Protein AF-A0AAD8E2R9-F1 (afdb_monomer_lite)

Structure (mmCIF, N/CA/C/O backbone):
data_AF-A0AAD8E2R9-F1
#
_entry.id   AF-A0AAD8E2R9-F1
#
loop_
_atom_site.group_PDB
_atom_site.id
_atom_site.type_symbol
_atom_site.label_atom_id
_atom_site.label_alt_id
_atom_site.label_comp_id
_atom_site.label_asym_id
_atom_site.label_entity_id
_atom_site.label_seq_id
_atom_site.pdbx_PDB_ins_code
_atom_site.Cartn_x
_atom_site.Cartn_y
_atom_site.Cartn_z
_atom_site.occupancy
_atom_site.B_iso_or_equiv
_atom_site.auth_seq_id
_atom_site.auth_comp_id
_atom_site.auth_asym_id
_atom_site.auth_atom_id
_atom_site.pdbx_PDB_model_num
ATOM 1 N N . MET A 1 1 ? 11.116 31.081 -24.557 1.00 37.34 1 MET A N 1
ATOM 2 C CA . MET A 1 1 ? 10.514 31.165 -23.209 1.00 37.34 1 MET A CA 1
ATOM 3 C C . MET A 1 1 ? 10.477 29.761 -22.636 1.00 37.34 1 MET A C 1
ATOM 5 O O . MET A 1 1 ? 9.554 29.010 -22.919 1.00 37.34 1 MET A O 1
ATOM 9 N N . GLU A 1 2 ? 11.533 29.375 -21.925 1.00 30.11 2 GLU A N 1
ATOM 10 C CA . GLU A 1 2 ? 11.590 28.100 -21.209 1.00 30.11 2 GLU A CA 1
ATOM 11 C C . GLU A 1 2 ? 10.789 28.223 -19.912 1.00 30.11 2 GLU A C 1
ATOM 13 O O . GLU A 1 2 ? 11.031 29.109 -19.095 1.00 30.11 2 GLU A O 1
ATOM 18 N N . CYS A 1 3 ? 9.788 27.359 -19.749 1.00 33.31 3 CYS A N 1
ATOM 19 C CA . CYS A 1 3 ? 9.005 27.260 -18.527 1.00 33.31 3 CYS A CA 1
ATOM 20 C C . CYS A 1 3 ? 9.744 26.342 -17.549 1.00 33.31 3 CYS A C 1
ATOM 22 O O . CYS A 1 3 ? 9.591 25.119 -17.569 1.00 33.31 3 CYS A O 1
ATOM 24 N N . THR A 1 4 ? 10.566 26.940 -16.695 1.00 37.88 4 THR A N 1
ATOM 25 C CA . THR A 1 4 ? 11.162 26.286 -15.531 1.00 37.88 4 THR A CA 1
ATOM 26 C C . THR A 1 4 ? 10.052 26.021 -14.513 1.00 37.88 4 THR A C 1
ATOM 28 O O . THR A 1 4 ? 9.646 26.915 -13.773 1.00 37.88 4 THR A O 1
ATOM 31 N N . ARG A 1 5 ? 9.518 24.792 -14.472 1.00 39.00 5 ARG A N 1
ATOM 32 C CA . ARG A 1 5 ? 8.653 24.369 -13.362 1.00 39.00 5 ARG A CA 1
ATOM 33 C C . ARG A 1 5 ? 9.507 24.181 -12.117 1.00 39.00 5 ARG A C 1
ATOM 35 O O . ARG A 1 5 ? 10.281 23.233 -12.008 1.00 39.00 5 ARG A O 1
ATOM 42 N N . THR A 1 6 ? 9.338 25.097 -11.178 1.00 32.41 6 THR A N 1
ATOM 43 C CA . THR A 1 6 ? 9.775 24.972 -9.795 1.00 32.41 6 THR A CA 1
ATOM 44 C C . THR A 1 6 ? 9.075 23.778 -9.146 1.00 32.41 6 THR A C 1
ATOM 46 O O . THR A 1 6 ? 7.851 23.711 -9.047 1.00 32.41 6 THR A O 1
ATOM 49 N N . ASN A 1 7 ? 9.871 22.796 -8.728 1.00 43.53 7 ASN A N 1
ATOM 50 C CA . ASN A 1 7 ? 9.415 21.632 -7.984 1.00 43.53 7 ASN A CA 1
ATOM 51 C C . ASN A 1 7 ? 9.246 22.016 -6.507 1.00 43.53 7 ASN A C 1
ATOM 53 O O . ASN A 1 7 ? 10.160 21.851 -5.701 1.00 43.53 7 ASN A O 1
ATOM 57 N N . THR A 1 8 ? 8.083 22.560 -6.158 1.00 34.41 8 THR A N 1
ATOM 58 C CA . THR A 1 8 ? 7.624 22.663 -4.766 1.00 34.41 8 THR A CA 1
ATOM 59 C C . THR A 1 8 ? 6.727 21.469 -4.463 1.00 34.41 8 THR A C 1
ATOM 61 O O . THR A 1 8 ? 5.504 21.564 -4.500 1.00 34.41 8 THR A O 1
ATOM 64 N N . ALA A 1 9 ? 7.355 20.330 -4.163 1.00 38.75 9 ALA A N 1
ATOM 65 C CA . ALA A 1 9 ? 6.716 19.170 -3.549 1.00 38.75 9 ALA A CA 1
ATOM 66 C C . ALA A 1 9 ? 6.354 19.501 -2.090 1.00 38.75 9 ALA A C 1
ATOM 68 O O . ALA A 1 9 ? 7.024 19.090 -1.141 1.00 38.75 9 ALA A O 1
ATOM 69 N N . ALA A 1 10 ? 5.322 20.323 -1.912 1.00 37.38 10 ALA A N 1
ATOM 70 C CA . ALA A 1 10 ? 4.660 20.480 -0.632 1.00 37.38 10 ALA A CA 1
ATOM 71 C C . ALA A 1 10 ? 3.702 19.301 -0.453 1.00 37.38 10 ALA A C 1
ATOM 73 O O . ALA A 1 10 ? 2.927 18.978 -1.348 1.00 37.38 10 ALA A O 1
ATOM 74 N N . ILE A 1 11 ? 3.775 18.672 0.718 1.00 44.94 11 ILE A N 1
ATOM 75 C CA . ILE A 1 11 ? 2.819 17.688 1.227 1.00 44.94 11 ILE A CA 1
ATOM 76 C C . ILE A 1 11 ? 1.462 18.394 1.344 1.00 44.94 11 ILE A C 1
ATOM 78 O O . ILE A 1 11 ? 1.091 18.901 2.399 1.00 44.94 11 ILE A O 1
ATOM 82 N N . GLN A 1 12 ? 0.750 18.512 0.233 1.00 39.81 12 GLN A N 1
ATOM 83 C CA . GLN A 1 12 ? -0.667 18.808 0.220 1.00 39.81 12 GLN A CA 1
ATOM 84 C C . GLN A 1 12 ? -1.350 17.460 0.079 1.00 39.81 12 GLN A C 1
ATOM 86 O O . GLN A 1 12 ? -0.973 16.656 -0.769 1.00 39.81 12 GLN A O 1
ATOM 91 N N . ALA A 1 13 ? -2.306 17.184 0.962 1.00 50.22 13 ALA A N 1
ATOM 92 C CA . ALA A 1 13 ? -3.234 16.091 0.750 1.00 50.22 13 ALA A CA 1
ATOM 93 C C . ALA A 1 13 ? -3.856 16.317 -0.631 1.00 50.22 13 ALA A C 1
ATOM 95 O O . ALA A 1 13 ? -4.660 17.233 -0.788 1.00 50.22 13 ALA A O 1
ATOM 96 N N . GLU A 1 14 ? -3.400 15.572 -1.638 1.00 63.91 14 GLU A N 1
ATOM 97 C CA . GLU A 1 14 ? -3.931 15.700 -2.986 1.00 63.91 14 GLU A CA 1
ATOM 98 C C . GLU A 1 14 ? -5.422 15.379 -2.907 1.00 63.91 14 GLU A C 1
ATOM 100 O O . GLU A 1 14 ? -5.839 14.298 -2.487 1.00 63.91 14 GLU A O 1
ATOM 105 N N . VAL A 1 15 ? -6.242 16.387 -3.184 1.00 78.12 15 VAL A N 1
ATOM 106 C CA . VAL A 1 15 ? -7.692 16.246 -3.188 1.00 78.12 15 VAL A CA 1
ATOM 107 C C . VAL A 1 15 ? -8.071 15.666 -4.541 1.00 78.12 15 VAL A C 1
ATOM 109 O O . VAL A 1 15 ? -7.573 16.108 -5.576 1.00 78.12 15 VAL A O 1
ATOM 112 N N . MET A 1 16 ? -8.946 14.663 -4.533 1.00 87.56 16 MET A N 1
ATOM 113 C CA . MET A 1 16 ? -9.480 14.104 -5.767 1.00 87.56 16 MET A CA 1
ATOM 114 C C . MET A 1 16 ? -10.212 15.188 -6.563 1.00 87.56 16 MET A C 1
ATOM 116 O O . MET A 1 16 ? -11.001 15.949 -6.005 1.00 87.56 16 MET A O 1
ATOM 120 N N . SER A 1 17 ? -9.958 15.260 -7.869 1.00 92.38 17 SER A N 1
ATOM 121 C CA . SER A 1 17 ? -10.704 16.157 -8.750 1.00 92.38 17 SER A CA 1
ATOM 122 C C . SER A 1 17 ? -12.163 15.714 -8.879 1.00 92.38 17 SER A C 1
ATOM 124 O O . SER A 1 17 ? -12.483 14.539 -8.710 1.00 92.38 17 SER A O 1
ATOM 126 N N . GLU A 1 18 ? -13.048 16.637 -9.253 1.00 92.56 18 GLU A N 1
ATOM 127 C CA . GLU A 1 18 ? -14.471 16.337 -9.461 1.00 92.56 18 GLU A CA 1
ATOM 128 C C . GLU A 1 18 ? -14.687 15.205 -10.477 1.00 92.56 18 GLU A C 1
ATOM 130 O O . GLU A 1 18 ? -15.449 14.272 -10.223 1.00 92.56 18 GLU A O 1
ATOM 135 N N . LEU A 1 19 ? -13.942 15.228 -11.589 1.00 93.81 19 LEU A N 1
ATOM 136 C CA . LEU A 1 19 ? -13.971 14.150 -12.576 1.00 93.81 19 LEU A CA 1
ATOM 137 C C . LEU A 1 19 ? -13.518 12.815 -11.971 1.00 93.81 19 LEU A C 1
ATOM 139 O O . LEU A 1 19 ? -14.152 11.794 -12.224 1.00 93.81 19 LEU A O 1
ATOM 143 N N . GLY A 1 20 ? -12.456 12.814 -11.159 1.00 93.25 20 GLY A N 1
ATOM 144 C CA . GLY A 1 20 ? -11.991 11.611 -10.465 1.00 93.25 20 GLY A CA 1
ATOM 145 C C . GLY A 1 20 ? -13.078 11.011 -9.574 1.00 93.25 20 GLY A C 1
ATOM 146 O O . GLY A 1 20 ? -13.330 9.809 -9.632 1.00 93.25 20 GLY A O 1
ATOM 147 N N . THR A 1 21 ? -13.791 11.856 -8.829 1.00 93.69 21 THR A N 1
ATOM 148 C CA . THR A 1 21 ? -14.905 11.433 -7.973 1.00 93.69 21 THR A CA 1
ATOM 149 C C . THR A 1 21 ? -16.049 10.830 -8.785 1.00 93.69 21 THR A C 1
ATOM 151 O O . THR A 1 21 ? -16.548 9.761 -8.440 1.00 93.69 21 THR A O 1
ATOM 154 N N . LEU A 1 22 ? -16.454 11.469 -9.888 1.00 94.06 22 LEU A N 1
ATOM 155 C CA . LEU A 1 22 ? -17.507 10.941 -10.769 1.00 94.06 22 LEU A CA 1
ATOM 156 C C . LEU A 1 22 ? -17.122 9.582 -11.367 1.00 94.06 22 LEU A C 1
ATOM 158 O O . LEU A 1 22 ? -17.946 8.670 -11.432 1.00 94.06 22 LEU A O 1
ATOM 162 N N . VAL A 1 23 ? -15.858 9.431 -11.757 1.00 95.06 23 VAL A N 1
ATOM 163 C CA . VAL A 1 23 ? -15.314 8.192 -12.320 1.00 95.06 23 VAL A CA 1
ATOM 164 C C . VAL A 1 23 ? -15.261 7.060 -11.286 1.00 95.06 23 VAL A C 1
ATOM 166 O O . VAL A 1 23 ? -15.549 5.913 -11.631 1.00 95.06 23 VAL A O 1
ATOM 169 N N . LEU A 1 24 ? -14.937 7.353 -10.023 1.00 94.12 24 LEU A N 1
ATOM 170 C CA . LEU A 1 24 ? -14.949 6.349 -8.951 1.00 94.12 24 LEU A CA 1
ATOM 171 C C . LEU A 1 24 ? -16.355 5.994 -8.455 1.00 94.12 24 LEU A C 1
ATOM 173 O O . LEU A 1 24 ? -16.534 4.928 -7.871 1.00 94.12 24 LEU A O 1
ATOM 177 N N . ARG A 1 25 ? -17.355 6.843 -8.697 1.00 93.69 25 ARG A N 1
ATOM 178 C CA . ARG A 1 25 ? -18.759 6.556 -8.358 1.00 93.69 25 ARG A CA 1
ATOM 179 C C . ARG A 1 25 ? -19.500 5.766 -9.428 1.00 93.69 25 ARG A C 1
ATOM 181 O O . ARG A 1 25 ? -20.553 5.207 -9.148 1.00 93.69 25 ARG A O 1
ATOM 188 N N . ASN A 1 26 ? -18.971 5.716 -10.645 1.00 94.19 26 ASN A N 1
ATOM 189 C CA . ASN A 1 26 ? -19.552 4.926 -11.719 1.00 94.19 26 ASN A CA 1
ATOM 190 C C . ASN A 1 26 ? -19.103 3.458 -11.609 1.00 94.19 26 ASN A C 1
ATOM 192 O O . ASN A 1 26 ? -17.910 3.154 -11.662 1.00 94.19 26 ASN A O 1
ATOM 196 N N . GLU A 1 27 ? -20.071 2.547 -11.493 1.00 91.25 27 GLU A N 1
ATOM 197 C CA . GLU A 1 27 ? -19.852 1.103 -11.334 1.00 91.25 27 GLU A CA 1
ATOM 198 C C . GLU A 1 27 ? -19.007 0.491 -12.462 1.00 91.25 27 GLU A C 1
ATOM 200 O O . GLU A 1 27 ? -18.176 -0.381 -12.208 1.00 91.25 27 GLU A O 1
ATOM 205 N N . ALA A 1 28 ? -19.148 0.981 -13.698 1.00 94.62 28 ALA A N 1
ATOM 206 C CA . ALA A 1 28 ? -18.426 0.448 -14.853 1.00 94.62 28 ALA A CA 1
ATOM 207 C C . ALA A 1 28 ? -16.930 0.812 -14.853 1.00 94.62 28 ALA A C 1
ATOM 209 O O . ALA A 1 28 ? -16.120 0.106 -15.454 1.00 94.62 28 ALA A O 1
ATOM 210 N N . THR A 1 29 ? -16.549 1.915 -14.201 1.00 95.31 29 THR A N 1
ATOM 211 C CA . THR A 1 29 ? -15.179 2.454 -14.244 1.00 95.31 29 THR A CA 1
ATOM 212 C C . THR A 1 29 ? -14.436 2.343 -12.919 1.00 95.31 29 THR A C 1
ATOM 214 O O . THR A 1 29 ? -13.209 2.233 -12.925 1.00 95.31 29 THR A O 1
ATOM 217 N N . CYS A 1 30 ? -15.148 2.324 -11.791 1.00 93.81 30 CYS A N 1
ATOM 218 C CA . CYS A 1 30 ? -14.568 2.332 -10.449 1.00 93.81 30 CYS A CA 1
ATOM 219 C C . CYS A 1 30 ? -13.558 1.198 -10.231 1.00 93.81 30 CYS A C 1
ATOM 221 O O . CYS A 1 30 ? -12.382 1.445 -9.943 1.00 93.81 30 CYS A O 1
ATOM 223 N N . GLN A 1 31 ? -13.996 -0.048 -10.418 1.00 93.75 31 GLN A N 1
ATOM 224 C CA . GLN A 1 31 ? -13.163 -1.228 -10.204 1.00 93.75 31 GLN A CA 1
ATOM 225 C C . GLN A 1 31 ? -11.944 -1.288 -11.144 1.00 93.75 31 GLN A C 1
ATOM 227 O O . GLN A 1 31 ? -10.828 -1.416 -10.633 1.00 93.75 31 GLN A O 1
ATOM 232 N N . PRO A 1 32 ? -12.083 -1.191 -12.485 1.00 95.94 32 PRO A N 1
ATOM 233 C CA . PRO A 1 32 ? -10.935 -1.313 -13.382 1.00 95.94 32 PRO A CA 1
ATOM 234 C C . PRO A 1 32 ? -9.902 -0.203 -13.173 1.00 95.94 32 PRO A C 1
ATOM 236 O O . PRO A 1 32 ? -8.703 -0.471 -13.240 1.00 95.94 32 PRO A O 1
ATOM 239 N N . ILE A 1 33 ? -10.334 1.021 -12.860 1.00 95.75 33 ILE A N 1
ATOM 240 C CA . ILE A 1 33 ? -9.414 2.134 -12.591 1.00 95.75 33 ILE A CA 1
ATOM 241 C C . ILE A 1 33 ? -8.702 1.929 -11.260 1.00 95.75 33 ILE A C 1
ATOM 243 O O . ILE A 1 33 ? -7.481 2.065 -11.203 1.00 95.75 33 ILE A O 1
ATOM 247 N N . SER A 1 34 ? -9.435 1.526 -10.221 1.00 94.88 34 SER A N 1
ATOM 248 C CA . SER A 1 34 ? -8.844 1.261 -8.909 1.00 94.88 34 SER A CA 1
ATOM 249 C C . SER A 1 34 ? -7.794 0.158 -8.978 1.00 94.88 34 SER A C 1
ATOM 251 O O . SER A 1 34 ? -6.676 0.322 -8.491 1.00 94.88 34 SER A O 1
ATOM 253 N N . LEU A 1 35 ? -8.115 -0.940 -9.665 1.00 95.75 35 LEU A N 1
ATOM 254 C CA . LEU A 1 35 ? -7.167 -2.022 -9.911 1.00 95.75 35 LEU A CA 1
ATOM 255 C C . LEU A 1 35 ? -5.979 -1.558 -10.754 1.00 95.75 35 LEU A C 1
ATOM 257 O O . LEU A 1 35 ? -4.852 -1.923 -10.439 1.00 95.75 35 LEU A O 1
ATOM 261 N N . CYS A 1 36 ? -6.193 -0.745 -11.789 1.00 96.88 36 CYS A N 1
ATOM 262 C CA . CYS A 1 36 ? -5.107 -0.216 -12.612 1.00 96.88 36 CYS A CA 1
ATOM 263 C C . CYS A 1 36 ? -4.119 0.612 -11.777 1.00 96.88 36 CYS A C 1
ATOM 265 O O . CYS A 1 36 ? -2.916 0.363 -11.837 1.00 96.88 36 CYS A O 1
ATOM 267 N N . VAL A 1 37 ? -4.615 1.524 -10.933 1.00 96.62 37 VAL A N 1
ATOM 268 C CA . VAL A 1 37 ? -3.776 2.343 -10.042 1.00 96.62 37 VAL A CA 1
ATOM 269 C C . VAL A 1 37 ? -3.009 1.470 -9.046 1.00 96.62 37 VAL A C 1
ATOM 271 O O . VAL A 1 37 ? -1.801 1.645 -8.887 1.00 96.62 37 VAL A O 1
ATOM 274 N N . LEU A 1 38 ? -3.668 0.491 -8.414 1.00 96.88 38 LEU A N 1
ATOM 275 C CA . LEU A 1 38 ? -2.997 -0.431 -7.488 1.00 96.88 38 LEU A CA 1
ATOM 276 C C . LEU A 1 38 ? -1.948 -1.299 -8.196 1.00 96.88 38 LEU A C 1
ATOM 278 O O . LEU A 1 38 ? -0.866 -1.522 -7.657 1.00 96.88 38 LEU A O 1
ATOM 282 N N . ARG A 1 39 ? -2.226 -1.757 -9.421 1.00 97.00 39 ARG A N 1
ATOM 283 C CA . ARG A 1 39 ? -1.269 -2.529 -10.226 1.00 97.00 39 ARG A CA 1
ATOM 284 C C . ARG A 1 39 ? -0.100 -1.683 -10.706 1.00 97.00 39 ARG A C 1
ATOM 286 O O . ARG A 1 39 ? 1.008 -2.207 -10.756 1.00 97.00 39 ARG A O 1
ATOM 293 N N . ALA A 1 40 ? -0.316 -0.402 -10.993 1.00 97.06 40 ALA A N 1
ATOM 294 C CA . ALA A 1 40 ? 0.744 0.520 -11.378 1.00 97.06 40 ALA A CA 1
ATOM 295 C C . ALA A 1 40 ? 1.794 0.713 -10.271 1.00 97.06 40 ALA A C 1
ATOM 297 O O . ALA A 1 40 ? 2.964 0.911 -10.588 1.00 97.06 40 ALA A O 1
ATOM 298 N N . LEU A 1 41 ? 1.419 0.559 -8.991 1.00 96.25 41 LEU A N 1
ATOM 299 C CA . LEU A 1 41 ? 2.378 0.508 -7.873 1.00 96.25 41 LEU A CA 1
ATOM 300 C C . LEU A 1 41 ? 3.355 -0.676 -7.975 1.00 96.25 41 LEU A C 1
ATOM 302 O O . LEU A 1 41 ? 4.434 -0.623 -7.397 1.00 96.25 41 LEU A O 1
ATOM 306 N N . CYS A 1 42 ? 2.969 -1.748 -8.670 1.00 95.12 42 CYS A N 1
ATOM 307 C CA . CYS A 1 42 ? 3.714 -3.006 -8.758 1.00 95.12 42 CYS A CA 1
ATOM 308 C C . CYS A 1 42 ? 4.212 -3.317 -10.181 1.00 95.12 42 CYS A C 1
ATOM 310 O O . CYS A 1 42 ? 4.628 -4.444 -10.456 1.00 95.12 42 CYS A O 1
ATOM 312 N N . TRP A 1 43 ? 4.131 -2.371 -11.120 1.00 94.88 43 TRP A N 1
ATOM 313 C CA . TRP A 1 43 ? 4.755 -2.542 -12.432 1.00 94.88 43 TRP A CA 1
ATOM 314 C C . TRP A 1 43 ? 6.272 -2.487 -12.300 1.00 94.88 43 TRP A C 1
ATOM 316 O O . TRP A 1 43 ? 6.791 -1.751 -11.477 1.00 94.88 43 TRP A O 1
ATOM 326 N N . ASN A 1 44 ? 7.007 -3.183 -13.169 1.00 91.94 44 ASN A N 1
ATOM 327 C CA . ASN A 1 44 ? 8.475 -3.116 -13.220 1.00 91.94 44 ASN A CA 1
ATOM 328 C C . ASN A 1 44 ? 8.997 -1.774 -13.794 1.00 91.94 44 ASN A C 1
ATOM 330 O O . ASN A 1 44 ? 9.936 -1.747 -14.585 1.00 91.94 44 ASN A O 1
ATOM 334 N N . ASP A 1 45 ? 8.383 -0.659 -13.403 1.00 94.00 45 ASP A N 1
ATOM 335 C CA . ASP A 1 45 ? 8.736 0.712 -13.744 1.00 94.00 45 ASP A CA 1
ATOM 336 C C . ASP A 1 45 ? 8.636 1.570 -12.472 1.00 94.00 45 ASP A C 1
ATOM 338 O O . ASP A 1 45 ? 7.554 1.927 -12.001 1.00 94.00 45 ASP A O 1
ATOM 342 N N . SER A 1 46 ? 9.796 1.927 -11.917 1.00 92.81 46 SER A N 1
ATOM 343 C CA . SER A 1 46 ? 9.892 2.719 -10.687 1.00 92.81 46 SER A CA 1
ATOM 344 C C . SER A 1 46 ? 9.359 4.146 -10.841 1.00 92.81 46 SER A C 1
ATOM 346 O O . SER A 1 46 ? 9.006 4.779 -9.842 1.00 92.81 46 SER A O 1
ATOM 348 N N . LYS A 1 47 ? 9.278 4.679 -12.065 1.00 94.62 47 LYS A N 1
ATOM 349 C CA . LYS A 1 47 ? 8.675 5.989 -12.318 1.00 94.62 47 LYS A CA 1
ATOM 350 C C . LYS A 1 47 ? 7.156 5.880 -12.310 1.00 94.62 47 LYS A C 1
ATOM 352 O O . LYS A 1 47 ? 6.513 6.716 -11.678 1.00 94.62 47 LYS A O 1
ATOM 357 N N . ALA A 1 48 ? 6.598 4.858 -12.957 1.00 95.25 48 ALA A N 1
ATOM 358 C CA . ALA A 1 48 ? 5.160 4.598 -12.926 1.00 95.25 48 ALA A CA 1
ATOM 359 C C . ALA A 1 48 ? 4.667 4.315 -11.498 1.00 95.25 48 ALA A C 1
ATOM 361 O O . ALA A 1 48 ? 3.711 4.953 -11.062 1.00 95.25 48 ALA A O 1
ATOM 362 N N . SER A 1 49 ? 5.376 3.467 -10.743 1.00 95.56 49 SER A N 1
ATOM 363 C CA . SER A 1 49 ? 5.083 3.203 -9.324 1.00 95.56 49 SER A CA 1
ATOM 364 C C . SER A 1 49 ? 5.062 4.494 -8.505 1.00 95.56 49 SER A C 1
ATOM 366 O O . SER A 1 49 ? 4.080 4.789 -7.822 1.00 95.56 49 SER A O 1
ATOM 368 N N . MET A 1 50 ? 6.099 5.327 -8.637 1.00 94.12 50 MET A N 1
ATOM 369 C CA . MET A 1 50 ? 6.160 6.613 -7.945 1.00 94.12 50 MET A CA 1
ATOM 370 C C . MET A 1 50 ? 4.976 7.517 -8.313 1.00 94.12 50 MET A C 1
ATOM 372 O O . MET A 1 50 ? 4.380 8.111 -7.420 1.00 94.12 50 MET A O 1
ATOM 376 N N . GLN A 1 51 ? 4.597 7.599 -9.592 1.00 94.50 51 GLN A N 1
ATOM 377 C CA . GLN A 1 51 ? 3.432 8.386 -10.010 1.00 94.50 51 GLN A CA 1
ATOM 378 C C . GLN A 1 51 ? 2.115 7.824 -9.450 1.00 94.50 51 GLN A C 1
ATOM 380 O O . GLN A 1 51 ? 1.260 8.582 -8.998 1.00 94.50 51 GLN A O 1
ATOM 385 N N . ALA A 1 52 ? 1.972 6.499 -9.406 1.00 96.06 52 ALA A N 1
ATOM 386 C CA . ALA A 1 52 ? 0.799 5.837 -8.848 1.00 96.06 52 ALA A CA 1
ATOM 387 C C . ALA A 1 52 ? 0.617 6.124 -7.347 1.00 96.06 52 ALA A C 1
ATOM 389 O O . ALA A 1 52 ? -0.521 6.159 -6.877 1.00 96.06 52 ALA A O 1
ATOM 390 N N . THR A 1 53 ? 1.695 6.408 -6.599 1.00 95.19 53 THR A N 1
ATOM 391 C CA . THR A 1 53 ? 1.573 6.783 -5.176 1.00 95.19 53 THR A CA 1
ATOM 392 C C . THR A 1 53 ? 0.765 8.062 -4.949 1.00 95.19 53 THR A C 1
ATOM 394 O O . THR A 1 53 ? 0.037 8.139 -3.959 1.00 95.19 53 THR A O 1
ATOM 397 N N . TYR A 1 54 ? 0.822 9.018 -5.883 1.00 92.31 54 TYR A N 1
ATOM 398 C CA . TYR A 1 54 ? 0.050 10.263 -5.820 1.00 92.31 54 TYR A CA 1
ATOM 399 C C . TYR A 1 54 ? -1.451 10.018 -6.032 1.00 92.31 54 TYR A C 1
ATOM 401 O O . TYR A 1 54 ? -2.287 10.637 -5.386 1.00 92.31 54 TYR A O 1
ATOM 409 N N . LEU A 1 55 ? -1.810 9.027 -6.854 1.00 93.88 55 LEU A N 1
ATOM 410 C CA . LEU A 1 55 ? -3.208 8.694 -7.149 1.00 93.88 55 LEU A CA 1
ATOM 411 C C . LEU A 1 55 ? -3.839 7.750 -6.117 1.00 93.88 55 LEU A C 1
ATOM 413 O O . LEU A 1 55 ? -5.019 7.887 -5.789 1.00 93.88 55 LEU A O 1
ATOM 417 N N . ALA A 1 56 ? -3.070 6.791 -5.596 1.00 96.00 56 ALA A N 1
ATOM 418 C CA . ALA A 1 56 ? -3.590 5.728 -4.739 1.00 96.00 56 ALA A CA 1
ATOM 419 C C . ALA A 1 56 ? -4.168 6.257 -3.415 1.00 96.00 56 ALA A C 1
ATOM 421 O O . ALA A 1 56 ? -5.238 5.825 -2.986 1.00 96.00 56 ALA A O 1
ATOM 422 N N . GLY A 1 57 ? -3.491 7.213 -2.774 1.00 94.75 57 GLY A N 1
ATOM 423 C CA . GLY A 1 57 ? -3.930 7.776 -1.494 1.00 94.75 57 GLY A CA 1
ATOM 424 C C . GLY A 1 57 ? -5.298 8.476 -1.572 1.00 94.75 57 GLY A C 1
ATOM 425 O O . GLY A 1 57 ? -6.196 8.125 -0.799 1.00 94.75 57 GLY A O 1
ATOM 426 N N . PRO A 1 58 ? -5.485 9.455 -2.478 1.00 94.12 58 PRO A N 1
ATOM 427 C CA . PRO A 1 58 ? -6.768 10.128 -2.691 1.00 94.12 58 PRO A CA 1
ATOM 428 C C . PRO A 1 58 ? -7.874 9.169 -3.145 1.00 94.12 58 PRO A C 1
ATOM 430 O O . PRO A 1 58 ? -8.994 9.257 -2.647 1.00 94.12 58 PRO A O 1
ATOM 433 N N . MET A 1 59 ? -7.553 8.216 -4.027 1.00 95.62 59 MET A N 1
ATOM 434 C CA . MET A 1 59 ? -8.481 7.177 -4.489 1.00 95.62 59 MET A CA 1
ATOM 435 C C . MET A 1 59 ? -9.051 6.354 -3.340 1.00 95.62 59 MET A C 1
ATOM 437 O O . MET A 1 59 ? -10.266 6.264 -3.193 1.00 95.62 59 MET A O 1
ATOM 441 N N . VAL A 1 60 ? -8.194 5.802 -2.481 1.00 95.94 60 VAL A N 1
ATOM 442 C CA . VAL A 1 60 ? -8.652 4.982 -1.350 1.00 95.94 60 VAL A CA 1
ATOM 443 C C . VAL A 1 60 ? -9.430 5.818 -0.334 1.00 95.94 60 VAL A C 1
ATOM 445 O O . VAL A 1 60 ? -10.413 5.338 0.226 1.00 95.94 60 VAL A O 1
ATOM 448 N N . ARG A 1 61 ? -9.053 7.088 -0.136 1.00 94.75 61 ARG A N 1
ATOM 449 C CA . ARG A 1 61 ? -9.813 8.015 0.713 1.00 94.75 61 ARG A CA 1
ATOM 450 C C . ARG A 1 61 ? -11.238 8.216 0.193 1.00 94.75 61 ARG A C 1
ATOM 452 O O . ARG A 1 61 ? -12.166 8.132 0.991 1.00 94.75 61 ARG A O 1
ATOM 459 N N . GLN A 1 62 ? -11.400 8.433 -1.114 1.00 94.00 62 GLN A N 1
ATOM 460 C CA . GLN A 1 62 ? -12.713 8.603 -1.741 1.00 94.00 62 GLN A CA 1
ATOM 461 C C . GLN A 1 62 ? -13.557 7.322 -1.653 1.00 94.00 62 GLN A C 1
ATOM 463 O O . GLN A 1 62 ? -14.717 7.371 -1.250 1.00 94.00 62 GLN A O 1
ATOM 468 N N . LEU A 1 63 ? -12.963 6.162 -1.957 1.00 94.19 63 LEU A N 1
ATOM 469 C CA . LEU A 1 63 ? -13.646 4.867 -1.842 1.00 94.19 63 LEU A CA 1
ATOM 470 C C . LEU A 1 63 ? -14.082 4.576 -0.400 1.00 94.19 63 LEU A C 1
ATOM 472 O O . LEU A 1 63 ? -15.165 4.042 -0.176 1.00 94.19 63 LEU A O 1
ATOM 476 N N . SER A 1 64 ? -13.258 4.954 0.582 1.00 94.12 64 SER A N 1
ATOM 477 C CA . SER A 1 64 ? -13.600 4.818 1.997 1.00 94.12 64 SER A CA 1
ATOM 478 C C . SER A 1 64 ? -14.722 5.765 2.417 1.00 94.12 64 SER A C 1
ATOM 480 O O . SER A 1 64 ? -15.557 5.361 3.221 1.00 94.12 64 SER A O 1
ATOM 482 N N . SER A 1 65 ? -14.754 7.006 1.914 1.00 92.38 65 SER A N 1
ATOM 483 C CA . SER A 1 65 ? -15.818 7.962 2.253 1.00 92.38 65 SER A CA 1
ATOM 484 C C . SER A 1 65 ? -17.160 7.610 1.620 1.00 92.38 65 SER A C 1
ATOM 486 O O . SER A 1 65 ? -18.194 7.863 2.229 1.00 92.38 65 SER A O 1
ATOM 488 N N . ASP A 1 66 ? -17.145 7.012 0.427 1.00 91.00 66 ASP A N 1
ATOM 489 C CA . ASP A 1 66 ? -18.359 6.557 -0.258 1.00 91.00 66 ASP A CA 1
ATOM 490 C C . ASP A 1 66 ? -18.861 5.196 0.285 1.00 91.00 66 ASP A C 1
ATOM 492 O O . ASP A 1 66 ? -19.946 4.752 -0.077 1.00 91.00 66 ASP A O 1
ATOM 496 N N . GLY A 1 67 ? -18.106 4.539 1.179 1.00 90.69 67 GLY A N 1
ATOM 497 C CA . GLY A 1 67 ? -18.484 3.249 1.772 1.00 90.69 67 GLY A CA 1
ATOM 498 C C . GLY A 1 67 ? -18.331 2.053 0.826 1.00 90.69 67 GLY A C 1
ATOM 499 O O . GLY A 1 67 ? -18.872 0.985 1.096 1.00 90.69 67 GLY A O 1
ATOM 500 N N . SER A 1 68 ? -17.580 2.210 -0.266 1.00 90.06 68 SER A N 1
ATOM 501 C CA . SER A 1 68 ? -17.454 1.216 -1.344 1.00 90.06 68 SER A CA 1
ATOM 502 C C . SER A 1 68 ? -16.398 0.133 -1.082 1.00 90.06 68 SER A C 1
ATOM 504 O O . SER A 1 68 ? -16.172 -0.732 -1.928 1.00 90.06 68 SER A O 1
ATOM 506 N N . LEU A 1 69 ? -15.696 0.191 0.052 1.00 94.62 69 LEU A N 1
ATOM 507 C CA . LEU A 1 69 ? -14.627 -0.747 0.395 1.00 94.62 69 LEU A CA 1
ATOM 508 C C . LEU A 1 69 ? -15.166 -1.953 1.168 1.00 94.62 69 LEU A C 1
ATOM 510 O O . LEU A 1 69 ? -15.901 -1.809 2.142 1.00 94.62 69 LEU A O 1
ATOM 514 N N . THR A 1 70 ? -14.725 -3.146 0.775 1.00 95.38 70 THR A N 1
ATOM 515 C CA . THR A 1 70 ? -14.932 -4.388 1.528 1.00 95.38 70 THR A CA 1
ATOM 516 C C . THR A 1 70 ? -13.650 -4.786 2.269 1.00 95.38 70 THR A C 1
ATOM 518 O O . THR A 1 70 ? -12.565 -4.315 1.905 1.00 95.38 70 THR A O 1
ATOM 521 N N . PRO A 1 71 ? -13.726 -5.683 3.272 1.00 96.12 71 PRO A N 1
ATOM 522 C CA . PRO A 1 71 ? -12.539 -6.188 3.963 1.00 96.12 71 PRO A CA 1
ATOM 523 C C . PRO A 1 71 ? -11.487 -6.791 3.019 1.00 96.12 71 PRO A C 1
ATOM 525 O O . PRO A 1 71 ? -10.294 -6.546 3.206 1.00 96.12 71 PRO A O 1
ATOM 528 N N . ASP A 1 72 ? -11.914 -7.516 1.979 1.00 95.25 72 ASP A N 1
ATOM 529 C CA . ASP A 1 72 ? -11.014 -8.135 0.995 1.00 95.25 72 ASP A CA 1
ATOM 530 C C . ASP A 1 72 ? -10.302 -7.091 0.129 1.00 95.25 72 ASP A C 1
ATOM 532 O O . ASP A 1 72 ? -9.096 -7.180 -0.112 1.00 95.25 72 ASP A O 1
ATOM 536 N N . VAL A 1 73 ? -11.030 -6.058 -0.309 1.00 95.25 73 VAL A N 1
ATOM 537 C CA . VAL A 1 73 ? -10.453 -4.957 -1.094 1.00 95.25 73 VAL A CA 1
ATOM 538 C C . VAL A 1 73 ? -9.476 -4.152 -0.239 1.00 95.25 73 VAL A C 1
ATOM 540 O O . VAL A 1 73 ? -8.384 -3.825 -0.703 1.00 95.25 73 VAL A O 1
ATOM 543 N N . ALA A 1 74 ? -9.823 -3.877 1.020 1.00 96.81 74 ALA A N 1
ATOM 544 C CA . ALA A 1 74 ? -8.945 -3.193 1.966 1.00 96.81 74 ALA A CA 1
ATOM 545 C C . ALA A 1 74 ? -7.645 -3.982 2.204 1.00 96.81 74 ALA A C 1
ATOM 547 O O . ALA A 1 74 ? -6.552 -3.407 2.152 1.00 96.81 74 ALA A O 1
ATOM 548 N N . ALA A 1 75 ? -7.748 -5.303 2.388 1.00 96.50 75 ALA A N 1
ATOM 549 C CA . ALA A 1 75 ? -6.586 -6.179 2.488 1.00 96.50 75 ALA A CA 1
ATOM 550 C C . ALA A 1 75 ? -5.733 -6.122 1.212 1.00 96.50 75 ALA A C 1
ATOM 552 O O . ALA A 1 75 ? -4.527 -5.898 1.298 1.00 96.50 75 ALA A O 1
ATOM 553 N N . HIS A 1 76 ? -6.352 -6.218 0.030 1.00 96.31 76 HIS A N 1
ATOM 554 C CA . HIS A 1 76 ? -5.641 -6.155 -1.248 1.00 96.31 76 HIS A CA 1
ATOM 555 C C . HIS A 1 76 ? -4.908 -4.822 -1.468 1.00 96.31 76 HIS A C 1
ATOM 557 O O . HIS A 1 76 ? -3.776 -4.819 -1.957 1.00 96.31 76 HIS A O 1
ATOM 563 N N . ILE A 1 77 ? -5.513 -3.695 -1.079 1.00 97.69 77 ILE A N 1
ATOM 564 C CA . ILE A 1 77 ? -4.873 -2.371 -1.115 1.00 97.69 77 ILE A CA 1
ATOM 565 C C . ILE A 1 77 ? -3.600 -2.377 -0.259 1.00 97.69 77 ILE A C 1
ATOM 567 O O . ILE A 1 77 ? -2.540 -1.952 -0.726 1.00 97.69 77 ILE A O 1
ATOM 571 N N . MET A 1 78 ? -3.687 -2.890 0.973 1.00 97.31 78 MET A N 1
ATOM 572 C CA . MET A 1 78 ? -2.537 -2.952 1.874 1.00 97.31 78 MET A CA 1
ATOM 573 C C . MET A 1 78 ? -1.454 -3.903 1.354 1.00 97.31 78 MET A C 1
ATOM 575 O O . MET A 1 78 ? -0.277 -3.550 1.314 1.00 97.31 78 MET A O 1
ATOM 579 N N . THR A 1 79 ? -1.835 -5.079 0.859 1.00 96.44 79 THR A N 1
ATOM 580 C CA . THR A 1 79 ? -0.896 -6.010 0.225 1.00 96.44 79 THR A CA 1
ATOM 581 C C . THR A 1 79 ? -0.202 -5.377 -0.983 1.00 96.44 79 THR A C 1
ATOM 583 O O . THR A 1 79 ? 1.005 -5.545 -1.137 1.00 96.44 79 THR A O 1
ATOM 586 N N . SER A 1 80 ? -0.918 -4.603 -1.804 1.00 96.81 80 SER A N 1
ATOM 587 C CA . SER A 1 80 ? -0.354 -3.958 -2.999 1.00 96.81 80 SER A CA 1
ATOM 588 C C . SER A 1 80 ? 0.745 -2.949 -2.648 1.00 96.81 80 SER A C 1
ATOM 590 O O . SER A 1 80 ? 1.795 -2.940 -3.288 1.00 96.81 80 SER A O 1
ATOM 592 N N . VAL A 1 81 ? 0.567 -2.130 -1.603 1.00 96.94 81 VAL A N 1
ATOM 593 C CA . VAL A 1 81 ? 1.622 -1.186 -1.179 1.00 96.94 81 VAL A CA 1
ATOM 594 C C . VAL A 1 81 ? 2.825 -1.904 -0.553 1.00 96.94 81 VAL A C 1
ATOM 596 O O . VAL A 1 81 ? 3.967 -1.494 -0.770 1.00 96.94 81 VAL A O 1
ATOM 599 N N . LEU A 1 82 ? 2.604 -3.007 0.169 1.00 95.38 82 LEU A N 1
ATOM 600 C CA . LEU A 1 82 ? 3.687 -3.834 0.713 1.00 95.38 82 LEU A CA 1
ATOM 601 C C . LEU A 1 82 ? 4.482 -4.537 -0.401 1.00 95.38 82 LEU A C 1
ATOM 603 O O . LEU A 1 82 ? 5.711 -4.567 -0.353 1.00 95.38 82 LEU A O 1
ATOM 607 N N . GLN A 1 83 ? 3.804 -5.032 -1.439 1.00 94.62 83 GLN A N 1
ATOM 608 C CA . GLN A 1 83 ? 4.442 -5.596 -2.634 1.00 94.62 83 GLN A CA 1
ATOM 609 C C . GLN A 1 83 ? 5.234 -4.539 -3.409 1.00 94.62 83 GLN A C 1
ATOM 611 O O . GLN A 1 83 ? 6.367 -4.789 -3.816 1.00 94.62 83 GLN A O 1
ATOM 616 N N . ALA A 1 84 ? 4.692 -3.330 -3.554 1.00 95.38 84 ALA A N 1
ATOM 617 C CA . ALA A 1 84 ? 5.408 -2.215 -4.164 1.00 95.38 84 ALA A CA 1
ATOM 618 C C . ALA A 1 84 ? 6.674 -1.841 -3.371 1.00 95.38 84 ALA A C 1
ATOM 620 O O . ALA A 1 84 ? 7.722 -1.579 -3.965 1.00 95.38 84 ALA A O 1
ATOM 621 N N . LEU A 1 85 ? 6.625 -1.872 -2.030 1.00 94.19 85 LEU A N 1
ATOM 622 C CA . LEU A 1 85 ? 7.814 -1.706 -1.179 1.00 94.19 85 LEU A CA 1
ATOM 623 C C . LEU A 1 85 ? 8.843 -2.813 -1.411 1.00 94.19 85 LEU A C 1
ATOM 625 O O . LEU A 1 85 ? 10.046 -2.539 -1.413 1.00 94.19 85 LEU A O 1
ATOM 629 N N . GLN A 1 86 ? 8.384 -4.039 -1.643 1.00 92.56 86 GLN A N 1
ATOM 630 C CA . GLN A 1 86 ? 9.260 -5.152 -1.977 1.00 92.56 86 GLN A CA 1
ATOM 631 C C . GLN A 1 86 ? 9.936 -4.985 -3.335 1.00 92.56 86 GLN A C 1
ATOM 633 O O . GLN A 1 86 ? 11.133 -5.236 -3.461 1.00 92.56 86 GLN A O 1
ATOM 638 N N . LEU A 1 87 ? 9.204 -4.505 -4.336 1.00 92.75 87 LEU A N 1
ATOM 639 C CA . LEU A 1 87 ? 9.715 -4.358 -5.694 1.00 92.75 87 LEU A CA 1
ATOM 640 C C . LEU A 1 87 ? 10.592 -3.107 -5.878 1.00 92.75 87 LEU A C 1
ATOM 642 O O . LEU A 1 87 ? 11.637 -3.159 -6.526 1.00 92.75 87 LEU A O 1
ATOM 646 N N . HIS A 1 88 ? 10.184 -1.973 -5.305 1.00 93.38 88 HIS A N 1
ATOM 647 C CA . HIS A 1 88 ? 10.789 -0.662 -5.568 1.00 93.38 88 HIS A CA 1
ATOM 648 C C . HIS A 1 88 ? 11.502 -0.040 -4.369 1.00 93.38 88 HIS A C 1
ATOM 650 O O . HIS A 1 88 ? 12.135 1.009 -4.521 1.00 93.38 88 HIS A O 1
ATOM 656 N N . GLY A 1 89 ? 11.450 -0.673 -3.193 1.00 91.19 89 GLY A N 1
ATOM 657 C CA . GLY A 1 89 ? 12.043 -0.152 -1.958 1.00 91.19 89 GLY A CA 1
ATOM 658 C C . GLY A 1 89 ? 13.557 0.075 -2.018 1.00 91.19 89 GLY A C 1
ATOM 659 O O . GLY A 1 89 ? 14.074 0.872 -1.240 1.00 91.19 89 GLY A O 1
ATOM 660 N N . GLN A 1 90 ? 14.256 -0.548 -2.970 1.00 88.81 90 GLN A N 1
ATOM 661 C CA . GLN A 1 90 ? 15.676 -0.296 -3.237 1.00 88.81 90 GLN A CA 1
ATOM 662 C C . GLN A 1 90 ? 15.966 1.150 -3.683 1.00 88.81 90 GLN A C 1
ATOM 664 O O . GLN A 1 90 ? 17.085 1.636 -3.525 1.00 88.81 90 GLN A O 1
ATOM 669 N N . HIS A 1 91 ? 14.983 1.836 -4.278 1.00 90.12 91 HIS A N 1
ATOM 670 C CA . HIS A 1 91 ? 15.124 3.214 -4.736 1.00 90.12 91 HIS A CA 1
ATOM 671 C C . HIS A 1 91 ? 14.626 4.164 -3.648 1.00 90.12 91 HIS A C 1
ATOM 673 O O . HIS A 1 91 ? 13.438 4.172 -3.335 1.00 90.12 91 HIS A O 1
ATOM 679 N N . GLU A 1 92 ? 15.505 5.020 -3.126 1.00 90.50 92 GLU A N 1
ATOM 680 C CA . GLU A 1 92 ? 15.203 5.916 -1.999 1.00 90.50 92 GLU A CA 1
ATOM 681 C C . GLU A 1 92 ? 13.943 6.773 -2.222 1.00 90.50 92 GLU A C 1
ATOM 683 O O . GLU A 1 92 ? 13.097 6.876 -1.334 1.00 90.50 92 GLU A O 1
ATOM 688 N N . ALA A 1 93 ? 13.768 7.324 -3.429 1.00 90.69 93 ALA A N 1
ATOM 689 C CA . ALA A 1 93 ? 12.593 8.124 -3.776 1.00 90.69 93 ALA A CA 1
ATOM 690 C C . ALA A 1 93 ? 11.286 7.309 -3.721 1.00 90.69 93 ALA A C 1
ATOM 692 O O . ALA A 1 93 ? 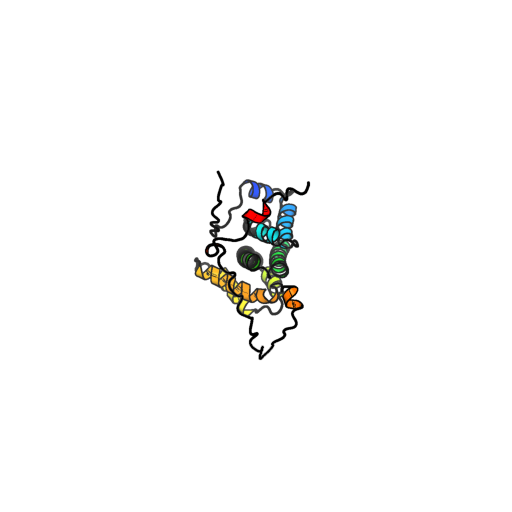10.308 7.753 -3.123 1.00 90.69 93 ALA A O 1
ATOM 693 N N . ASN A 1 94 ? 11.278 6.095 -4.289 1.00 93.56 94 ASN A N 1
ATOM 694 C CA . ASN A 1 94 ? 10.105 5.216 -4.239 1.00 93.56 94 ASN A CA 1
ATOM 695 C C . ASN A 1 94 ? 9.840 4.751 -2.810 1.00 93.56 94 ASN A C 1
ATOM 697 O O . ASN A 1 94 ? 8.704 4.809 -2.353 1.00 93.56 94 ASN A O 1
ATOM 701 N N . GLN A 1 95 ? 10.883 4.343 -2.084 1.00 94.44 95 GLN A N 1
ATOM 702 C CA . GLN A 1 95 ? 10.768 3.938 -0.689 1.00 94.44 95 GLN A CA 1
ATOM 703 C C . GLN A 1 95 ? 10.137 5.051 0.156 1.00 94.44 95 GLN A C 1
ATOM 705 O O . GLN A 1 95 ? 9.218 4.793 0.929 1.00 94.44 95 GLN A O 1
ATOM 710 N N . GLY A 1 96 ? 10.598 6.295 -0.006 1.00 94.06 96 GLY A N 1
ATOM 711 C CA . GLY A 1 96 ? 10.047 7.456 0.686 1.00 94.06 96 GLY A CA 1
ATOM 712 C C . GLY A 1 96 ? 8.550 7.635 0.432 1.00 94.06 96 GLY A C 1
ATOM 713 O O . GLY A 1 96 ? 7.784 7.710 1.396 1.00 94.06 96 GLY A O 1
ATOM 714 N N . SER A 1 97 ? 8.136 7.654 -0.839 1.00 95.19 97 SER A N 1
ATOM 715 C CA . SER A 1 97 ? 6.727 7.819 -1.224 1.00 95.19 97 SER A CA 1
ATOM 716 C C . SER A 1 97 ? 5.852 6.648 -0.776 1.00 95.19 97 SER A C 1
ATOM 718 O O . SER A 1 97 ? 4.769 6.863 -0.239 1.00 95.19 97 SER A O 1
ATOM 720 N N . LEU A 1 98 ? 6.331 5.412 -0.919 1.00 96.00 98 LEU A N 1
ATOM 721 C CA . LEU A 1 98 ? 5.595 4.207 -0.532 1.00 96.00 98 LEU A CA 1
ATOM 722 C C . LEU A 1 98 ? 5.427 4.078 0.986 1.00 96.00 98 LEU A C 1
ATOM 724 O O . LEU A 1 98 ? 4.384 3.621 1.440 1.00 96.00 98 LEU A O 1
ATOM 728 N N . LEU A 1 99 ? 6.406 4.516 1.785 1.00 95.75 99 LEU A N 1
ATOM 729 C CA . LEU A 1 99 ? 6.263 4.566 3.245 1.00 95.75 99 LEU A CA 1
ATOM 730 C C . LEU A 1 99 ? 5.207 5.590 3.677 1.00 95.75 99 LEU A C 1
ATOM 732 O O . LEU A 1 99 ? 4.438 5.321 4.596 1.00 95.75 99 LEU A O 1
ATOM 736 N N . VAL A 1 100 ? 5.166 6.757 3.025 1.00 95.00 100 VAL A N 1
ATOM 737 C CA . VAL A 1 100 ? 4.135 7.776 3.287 1.00 95.00 100 VAL A CA 1
ATOM 738 C C . VAL A 1 100 ? 2.758 7.247 2.892 1.00 95.00 100 VAL A C 1
ATOM 740 O O . VAL A 1 100 ? 1.831 7.303 3.699 1.00 95.00 100 VAL A O 1
ATOM 743 N N . LEU A 1 101 ? 2.643 6.669 1.694 1.00 96.38 101 LEU A N 1
ATOM 744 C CA . LEU A 1 101 ? 1.406 6.060 1.218 1.00 96.38 101 LEU A CA 1
ATOM 745 C C . LEU A 1 101 ? 0.949 4.927 2.145 1.00 96.38 101 LEU A C 1
ATOM 747 O O . LEU A 1 101 ? -0.217 4.886 2.513 1.00 96.38 101 LEU A O 1
ATOM 751 N N . GLY A 1 102 ? 1.850 4.036 2.563 1.00 96.19 102 GLY A N 1
ATOM 752 C CA . GLY A 1 102 ? 1.530 2.917 3.450 1.00 96.19 102 GLY A CA 1
ATOM 753 C C . GLY A 1 102 ? 0.938 3.369 4.784 1.00 96.19 102 GLY A C 1
ATOM 754 O O . GLY A 1 102 ? -0.110 2.866 5.183 1.00 96.19 102 GLY A O 1
ATOM 755 N N . VAL A 1 103 ? 1.535 4.383 5.424 1.00 95.06 103 VAL A N 1
ATOM 756 C CA . VAL A 1 103 ? 0.973 4.995 6.643 1.00 95.06 103 VAL A CA 1
ATOM 757 C C . VAL A 1 103 ? -0.401 5.604 6.373 1.00 95.06 103 VAL A C 1
ATOM 759 O O . VAL A 1 103 ? -1.334 5.350 7.131 1.00 95.06 103 VAL A O 1
ATOM 762 N N . GLN A 1 104 ? -0.543 6.368 5.286 1.00 94.31 104 GLN A N 1
ATOM 763 C CA . GLN A 1 104 ? -1.810 7.001 4.920 1.00 94.31 104 GLN A CA 1
ATOM 764 C C . GLN A 1 104 ? -2.919 5.967 4.685 1.00 94.31 104 GLN A C 1
ATOM 766 O O . GLN A 1 104 ? -4.038 6.146 5.161 1.00 94.31 104 GLN A O 1
ATOM 771 N N . LEU A 1 105 ? -2.627 4.893 3.949 1.00 96.12 105 LEU A N 1
ATOM 772 C CA . LEU A 1 105 ? -3.582 3.824 3.668 1.00 96.12 105 LEU A CA 1
ATOM 773 C C . LEU A 1 105 ? -3.942 3.061 4.941 1.00 96.12 105 LEU A C 1
ATOM 775 O O . LEU A 1 105 ? -5.113 2.767 5.158 1.00 96.12 105 LEU A O 1
ATOM 779 N N . TYR A 1 106 ? -2.965 2.786 5.805 1.00 95.38 106 TYR A N 1
ATOM 780 C CA . TYR A 1 106 ? -3.226 2.138 7.085 1.00 95.38 106 TYR A CA 1
ATOM 781 C C . TYR A 1 106 ? -4.142 3.001 7.961 1.00 95.38 106 TYR A C 1
ATOM 783 O O . TYR A 1 106 ? -5.120 2.498 8.501 1.00 95.38 106 TYR A O 1
ATOM 791 N N . GLU A 1 107 ? -3.895 4.309 8.042 1.00 93.44 107 GLU A N 1
ATOM 792 C CA . GLU A 1 107 ? -4.733 5.253 8.792 1.00 93.44 107 GLU A CA 1
ATOM 793 C C . GLU A 1 107 ? -6.166 5.360 8.247 1.00 93.44 107 GLU A C 1
ATOM 795 O O . GLU A 1 107 ? -7.103 5.472 9.033 1.00 93.44 107 GLU A O 1
ATOM 800 N N . ILE A 1 108 ? -6.356 5.278 6.925 1.00 93.88 108 ILE A N 1
ATOM 801 C CA . ILE A 1 108 ? -7.694 5.275 6.308 1.00 93.88 108 ILE A CA 1
ATOM 802 C C . ILE A 1 108 ? -8.430 3.956 6.586 1.00 93.88 108 ILE A C 1
ATOM 804 O O . ILE A 1 108 ? -9.614 3.969 6.913 1.00 93.88 108 ILE A O 1
ATOM 808 N N . LEU A 1 109 ? -7.751 2.817 6.434 1.00 95.44 109 LEU A N 1
ATOM 809 C CA . LEU A 1 109 ? -8.398 1.502 6.419 1.00 95.44 109 LEU A CA 1
ATOM 810 C C . LEU A 1 109 ? -8.577 0.904 7.818 1.00 95.44 109 LEU A C 1
ATOM 812 O O . LEU A 1 109 ? -9.609 0.299 8.101 1.00 95.44 109 LEU A O 1
ATOM 816 N N . ARG A 1 110 ? -7.585 1.061 8.701 1.00 93.62 110 ARG A N 1
ATOM 817 C CA . ARG A 1 110 ? -7.522 0.375 9.999 1.00 93.62 110 ARG A CA 1
ATOM 818 C C . ARG A 1 110 ? -8.729 0.620 10.921 1.00 93.62 110 ARG A C 1
ATOM 820 O O . ARG A 1 110 ? -9.120 -0.348 11.582 1.00 93.62 110 ARG A O 1
ATOM 827 N N . PRO A 1 111 ? -9.322 1.832 10.995 1.00 92.12 111 PRO A N 1
ATOM 828 C CA . PRO A 1 111 ? -10.494 2.081 11.840 1.00 92.12 111 PRO A CA 1
ATOM 829 C C . PRO A 1 111 ? -11.737 1.289 11.413 1.00 92.12 111 PRO A C 1
ATOM 831 O O . PRO A 1 111 ? -12.517 0.878 12.266 1.00 92.12 111 PRO A O 1
ATOM 834 N N . THR A 1 112 ? -11.903 1.054 10.108 1.00 93.69 112 THR A N 1
ATOM 835 C CA . THR A 1 112 ? -13.077 0.378 9.527 1.00 93.69 112 THR A CA 1
ATOM 836 C C . THR A 1 112 ? -12.840 -1.121 9.329 1.00 93.69 112 THR A C 1
ATOM 838 O O . THR A 1 112 ? -13.773 -1.915 9.424 1.00 93.69 112 THR A O 1
ATOM 841 N N . PHE A 1 113 ? -11.590 -1.524 9.079 1.00 95.19 113 PHE A N 1
ATOM 842 C CA . PHE A 1 113 ? -11.217 -2.879 8.666 1.00 95.19 113 PHE A CA 1
ATOM 843 C C . PHE A 1 113 ? -10.163 -3.483 9.615 1.00 95.19 113 PHE A C 1
ATOM 845 O O . PHE A 1 113 ? -8.956 -3.320 9.409 1.00 95.19 113 PHE A O 1
ATOM 852 N N . PRO A 1 114 ? -10.581 -4.198 10.679 1.00 92.62 114 PRO A N 1
ATOM 853 C CA . PRO A 1 114 ? -9.658 -4.827 11.627 1.00 92.62 114 PRO A CA 1
ATOM 854 C C . PRO A 1 114 ? -8.748 -5.907 11.032 1.00 92.62 114 PRO A C 1
ATOM 856 O O . PRO A 1 114 ? -7.639 -6.108 11.526 1.00 92.62 114 PRO A O 1
ATOM 859 N N . ASN A 1 115 ? -9.176 -6.552 9.942 1.00 93.44 115 ASN A N 1
ATOM 860 C CA . ASN A 1 115 ? -8.412 -7.582 9.230 1.00 93.44 115 ASN A CA 1
ATOM 861 C C . ASN A 1 115 ? -7.091 -7.060 8.633 1.00 93.44 115 ASN A C 1
ATOM 863 O O . ASN A 1 115 ? -6.213 -7.846 8.290 1.00 93.44 115 ASN A O 1
ATOM 867 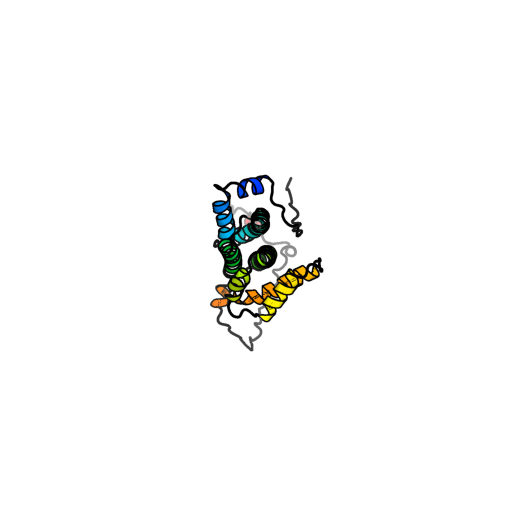N N . ILE A 1 116 ? -6.891 -5.740 8.557 1.00 94.50 116 ILE A N 1
ATOM 868 C CA . ILE A 1 116 ? -5.622 -5.142 8.120 1.00 94.50 116 ILE A CA 1
ATOM 869 C C . ILE A 1 116 ? -4.448 -5.548 9.030 1.00 94.50 116 ILE A C 1
ATOM 871 O O . ILE A 1 116 ? -3.321 -5.670 8.546 1.00 94.50 116 ILE A O 1
ATOM 875 N N . ILE A 1 117 ? -4.690 -5.834 10.317 1.00 92.19 117 ILE A N 1
ATOM 876 C CA . ILE A 1 117 ? -3.650 -6.366 11.217 1.00 92.19 117 ILE A CA 1
ATOM 877 C C . ILE A 1 117 ? -3.126 -7.709 10.696 1.00 92.19 117 ILE A C 1
ATOM 879 O O . ILE A 1 117 ? -1.921 -7.949 10.721 1.00 92.19 117 ILE A O 1
ATOM 883 N N . GLU A 1 118 ? -4.007 -8.580 10.202 1.00 92.19 118 GLU A N 1
ATOM 884 C CA . GLU A 1 118 ? -3.618 -9.901 9.699 1.00 92.19 118 GLU A CA 1
ATOM 885 C C . GLU A 1 118 ? -2.667 -9.769 8.509 1.00 92.19 118 GLU A C 1
ATOM 887 O O . GLU A 1 118 ? -1.653 -10.461 8.461 1.00 92.19 118 GLU A O 1
ATOM 892 N N . VAL A 1 119 ? -2.927 -8.813 7.610 1.00 93.69 119 VAL A N 1
ATOM 893 C CA . VAL A 1 119 ? -2.030 -8.493 6.488 1.00 93.69 119 VAL A CA 1
ATOM 894 C C . VAL A 1 119 ? -0.668 -8.008 6.993 1.00 93.69 119 VAL A C 1
ATOM 896 O O . VAL A 1 119 ? 0.367 -8.459 6.507 1.00 93.69 119 VAL A O 1
ATOM 899 N N . MET A 1 120 ? -0.638 -7.131 8.000 1.00 92.62 120 MET A N 1
ATOM 900 C CA . MET A 1 120 ? 0.623 -6.643 8.580 1.00 92.62 120 MET A CA 1
ATOM 901 C C . MET A 1 120 ? 1.405 -7.735 9.322 1.00 92.62 120 MET A C 1
ATOM 903 O O . MET A 1 120 ? 2.635 -7.713 9.331 1.00 92.62 120 MET A O 1
ATOM 907 N N . ASN A 1 121 ? 0.721 -8.707 9.925 1.00 90.00 121 ASN A N 1
ATOM 908 C CA . ASN A 1 121 ? 1.353 -9.836 10.613 1.00 90.00 121 ASN A CA 1
ATOM 909 C C . ASN A 1 121 ? 1.960 -10.869 9.653 1.00 90.00 121 ASN A C 1
ATOM 911 O O . ASN A 1 121 ? 2.798 -11.661 10.074 1.00 90.00 121 ASN A O 1
ATOM 915 N N . GLN A 1 122 ? 1.587 -10.850 8.369 1.00 88.81 122 GLN A N 1
ATOM 916 C CA . GLN A 1 122 ? 2.223 -11.684 7.342 1.00 88.81 122 GLN A CA 1
ATOM 917 C C . GLN A 1 122 ? 3.619 -11.176 6.945 1.00 88.81 122 GLN A C 1
ATOM 919 O O . GLN A 1 122 ? 4.353 -11.876 6.248 1.00 88.81 122 GLN A O 1
ATOM 924 N N . ILE A 1 123 ? 4.011 -9.974 7.385 1.00 88.69 123 ILE A N 1
ATOM 925 C CA . ILE A 1 123 ? 5.348 -9.437 7.132 1.00 88.69 123 ILE A CA 1
ATOM 926 C C . ILE A 1 123 ? 6.390 -10.263 7.915 1.00 88.69 123 ILE A C 1
ATOM 928 O O . ILE A 1 123 ? 6.255 -10.425 9.132 1.00 88.69 123 ILE A O 1
ATOM 932 N N . PRO A 1 124 ? 7.463 -10.760 7.269 1.00 82.94 124 PRO A N 1
ATOM 933 C CA . PRO A 1 124 ? 8.510 -11.509 7.958 1.00 82.94 124 PRO A CA 1
ATOM 934 C C . PRO A 1 124 ? 9.142 -10.697 9.095 1.00 82.94 124 PRO A C 1
ATOM 936 O O . PRO A 1 124 ? 9.536 -9.548 8.899 1.00 82.94 124 PRO A O 1
ATOM 939 N N . ASN A 1 125 ? 9.281 -11.309 10.276 1.00 81.75 125 ASN A N 1
ATOM 940 C CA . ASN A 1 125 ? 9.825 -10.676 11.488 1.00 81.75 125 ASN A CA 1
ATOM 941 C C . ASN A 1 125 ? 9.068 -9.407 11.935 1.00 81.75 125 ASN A C 1
ATOM 943 O O . ASN A 1 125 ? 9.663 -8.501 12.526 1.00 81.75 125 ASN A O 1
ATOM 947 N N . CYS A 1 126 ? 7.761 -9.331 11.667 1.00 84.44 126 CYS A N 1
ATOM 948 C CA . CYS A 1 126 ? 6.924 -8.234 12.144 1.00 84.44 126 CYS A CA 1
ATOM 949 C C . CYS A 1 126 ? 6.903 -8.187 13.681 1.00 84.44 126 CYS A C 1
ATOM 951 O O . CYS A 1 126 ? 6.550 -9.159 14.352 1.00 84.44 126 CYS A O 1
ATOM 953 N N . SER A 1 127 ? 7.280 -7.043 14.256 1.00 87.50 127 SER A N 1
ATOM 954 C CA . SER A 1 127 ? 7.208 -6.832 15.702 1.00 87.50 127 SER A CA 1
ATOM 955 C C . SER A 1 127 ? 5.794 -6.423 16.101 1.00 87.50 127 SER A C 1
ATOM 957 O O . SER A 1 127 ? 5.379 -5.287 15.861 1.00 87.50 127 SER A O 1
ATOM 959 N N . LEU A 1 128 ? 5.083 -7.325 16.784 1.00 86.62 128 LEU A N 1
ATOM 960 C CA . LEU A 1 128 ? 3.748 -7.066 17.339 1.00 86.62 128 LEU A CA 1
ATOM 961 C C . LEU A 1 128 ? 3.721 -5.820 18.237 1.00 86.62 128 LEU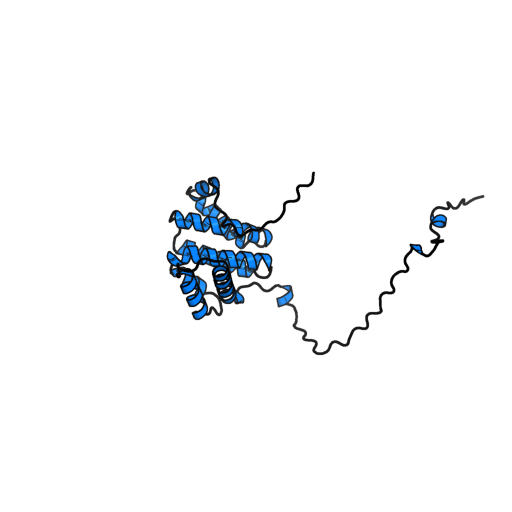 A C 1
ATOM 963 O O . LEU A 1 128 ? 2.760 -5.060 18.206 1.00 86.62 128 LEU A O 1
ATOM 967 N N . GLN A 1 129 ? 4.796 -5.567 18.991 1.00 89.12 129 GLN A N 1
ATOM 968 C CA . GLN A 1 129 ? 4.902 -4.386 19.852 1.00 89.12 129 GLN A CA 1
ATOM 969 C C . GLN A 1 129 ? 4.974 -3.086 19.044 1.00 89.12 129 GLN A C 1
ATOM 971 O O . GLN A 1 129 ? 4.394 -2.075 19.431 1.00 89.12 129 GLN A O 1
ATOM 976 N N . GLU A 1 130 ? 5.699 -3.080 17.924 1.00 89.25 130 GLU A N 1
ATOM 977 C CA . GLU A 1 130 ? 5.773 -1.902 17.055 1.00 89.25 130 GLU A CA 1
ATOM 978 C C . GLU A 1 130 ? 4.463 -1.694 16.284 1.00 89.25 130 GLU A C 1
ATOM 980 O O . GLU A 1 130 ? 4.052 -0.550 16.093 1.00 89.25 130 GLU A O 1
ATOM 985 N N . LEU A 1 131 ? 3.770 -2.776 15.915 1.00 90.88 131 LEU A N 1
ATOM 986 C CA . LEU A 1 131 ? 2.447 -2.705 15.294 1.00 90.88 131 LEU A CA 1
ATOM 987 C C . LEU A 1 131 ? 1.404 -2.128 16.264 1.00 90.88 131 LEU A C 1
ATOM 989 O O . LEU A 1 131 ? 0.656 -1.228 15.891 1.00 90.88 131 LEU A O 1
ATOM 993 N N . GLN A 1 132 ? 1.420 -2.556 17.529 1.00 91.19 132 GLN A N 1
ATOM 994 C CA . GLN A 1 132 ? 0.573 -1.984 18.582 1.00 91.19 132 GLN A CA 1
ATOM 995 C C . GLN A 1 132 ? 0.848 -0.488 18.792 1.00 91.19 132 GLN A C 1
ATOM 997 O O . GLN A 1 132 ? -0.087 0.308 18.827 1.00 91.19 132 GLN A O 1
ATOM 1002 N N . LYS A 1 133 ? 2.122 -0.072 18.838 1.00 91.38 133 LYS A N 1
ATOM 1003 C CA . LYS A 1 133 ? 2.489 1.355 18.931 1.00 91.38 133 LYS A CA 1
ATOM 1004 C C . LYS A 1 133 ? 1.990 2.173 17.738 1.00 91.38 133 LYS A C 1
ATOM 1006 O O . LYS A 1 133 ? 1.685 3.356 17.899 1.00 91.38 133 LYS A O 1
ATOM 1011 N N . LEU A 1 134 ? 1.970 1.586 16.539 1.00 90.50 134 LEU A N 1
ATOM 1012 C CA . LEU A 1 134 ? 1.413 2.239 15.355 1.00 90.50 134 LEU A CA 1
ATOM 1013 C C . LEU A 1 134 ? -0.102 2.419 15.500 1.00 90.50 134 LEU A C 1
ATOM 1015 O O . LEU A 1 134 ? -0.590 3.530 15.297 1.00 90.50 134 LEU A O 1
ATOM 1019 N N . ASP A 1 135 ? -0.813 1.366 15.912 1.00 90.81 135 ASP A N 1
ATOM 1020 C CA . ASP A 1 135 ? -2.259 1.394 16.166 1.00 90.81 135 ASP A CA 1
ATOM 1021 C C . ASP A 1 135 ? -2.633 2.461 17.201 1.00 90.81 135 ASP A C 1
ATOM 1023 O O . ASP A 1 135 ? -3.478 3.315 16.932 1.00 90.81 135 ASP A O 1
ATOM 1027 N N . GLU A 1 136 ? -1.953 2.492 18.348 1.00 90.06 136 GLU A N 1
ATOM 1028 C CA . GLU A 1 136 ? -2.185 3.497 19.394 1.00 90.06 136 GLU A CA 1
ATOM 1029 C C . GLU A 1 136 ? -2.002 4.929 18.874 1.00 90.06 136 GLU A C 1
ATOM 1031 O O . GLU A 1 136 ? -2.797 5.822 19.175 1.00 90.06 136 GLU A O 1
ATOM 1036 N N . LYS A 1 137 ? -0.965 5.163 18.061 1.00 87.50 137 LYS A N 1
ATOM 1037 C CA . LYS A 1 137 ? -0.688 6.484 17.480 1.00 87.50 137 LYS A CA 1
ATOM 1038 C C . LYS A 1 137 ? -1.706 6.916 16.436 1.00 87.50 137 LYS A C 1
ATOM 1040 O O . LYS A 1 137 ? -1.880 8.117 16.253 1.00 87.50 137 LYS A O 1
ATOM 1045 N N . ILE A 1 138 ? -2.320 5.971 15.736 1.00 84.56 138 ILE A N 1
ATOM 1046 C CA . ILE A 1 138 ? -3.317 6.248 14.699 1.00 84.56 138 ILE A CA 1
ATOM 1047 C C . ILE A 1 138 ? -4.699 6.458 15.316 1.00 84.56 138 ILE A C 1
ATOM 1049 O O . ILE A 1 138 ? -5.423 7.355 14.897 1.00 84.56 138 ILE A O 1
ATOM 1053 N N . LEU A 1 139 ? -5.038 5.697 16.357 1.00 78.38 139 LEU A N 1
ATOM 1054 C CA . LEU A 1 139 ? -6.305 5.840 17.078 1.00 78.38 139 LEU A CA 1
ATOM 1055 C C . LEU A 1 139 ? -6.316 7.057 18.021 1.00 78.38 139 LEU A C 1
ATOM 1057 O O . LEU A 1 139 ? -7.378 7.588 18.355 1.00 78.38 139 LEU A O 1
ATOM 1061 N N . SER A 1 140 ? -5.143 7.546 18.437 1.00 79.12 140 SER A N 1
ATOM 1062 C CA . SER A 1 140 ? -5.032 8.746 19.268 1.00 79.12 140 SER A CA 1
ATOM 1063 C C . SER A 1 140 ? -5.375 10.019 18.479 1.00 79.12 140 SER A C 1
ATOM 1065 O O . SER A 1 140 ? -4.550 10.601 17.780 1.00 79.12 140 SER A O 1
ATOM 1067 N N . THR A 1 141 ? -6.612 10.498 18.642 1.00 59.62 141 THR A N 1
ATOM 1068 C CA . THR A 1 141 ? -7.168 11.681 17.946 1.00 59.62 14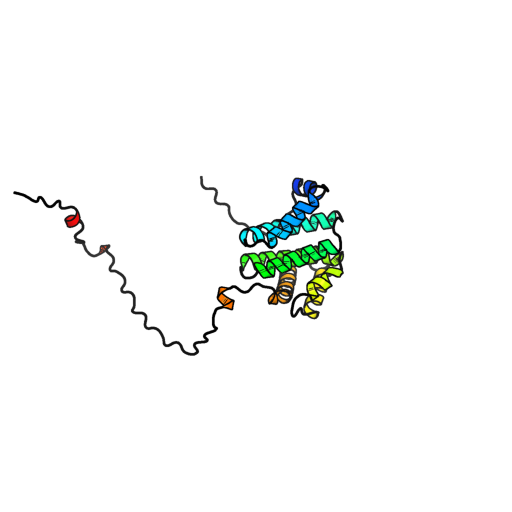1 THR A CA 1
ATOM 1069 C C . THR A 1 141 ? -6.564 13.023 18.418 1.00 59.62 141 THR A C 1
ATOM 1071 O O . THR A 1 141 ? -6.760 14.062 17.788 1.00 59.62 141 THR A O 1
ATOM 1074 N N . ASN A 1 142 ? -5.791 13.029 19.511 1.00 55.12 142 ASN A N 1
ATOM 1075 C CA . ASN A 1 142 ? -5.386 14.252 20.219 1.00 55.12 142 ASN A CA 1
ATOM 1076 C C . ASN A 1 142 ? -4.067 14.892 19.752 1.00 55.12 142 ASN A C 1
ATOM 1078 O O . ASN A 1 142 ? -3.677 15.932 20.281 1.00 55.12 142 ASN A O 1
ATOM 1082 N N . GLN A 1 143 ? -3.354 14.313 18.782 1.00 58.34 143 GLN A N 1
ATOM 1083 C CA . GLN A 1 143 ? -2.058 14.840 18.341 1.00 58.34 143 GLN A CA 1
ATOM 1084 C C . GLN A 1 143 ? -2.053 15.060 16.828 1.00 58.34 143 GLN A C 1
ATOM 1086 O O . GLN A 1 143 ? -1.901 14.127 16.055 1.00 58.34 143 GLN A O 1
ATOM 1091 N N . LYS A 1 144 ? -2.195 16.311 16.382 1.00 59.66 144 LYS A N 1
ATOM 1092 C CA . LYS A 1 144 ? -1.976 16.696 14.978 1.00 59.66 144 LYS A CA 1
ATOM 1093 C C . LYS A 1 144 ? -0.652 17.447 14.871 1.00 59.66 144 LYS A C 1
ATOM 1095 O O . LYS A 1 144 ? -0.417 18.391 15.620 1.00 59.66 144 LYS A O 1
ATOM 1100 N N . GLY A 1 145 ? 0.222 17.033 13.954 1.00 71.06 145 GLY A N 1
ATOM 1101 C CA . GLY A 1 145 ? 1.454 17.766 13.655 1.00 71.06 145 GLY A CA 1
ATOM 1102 C C . GLY A 1 145 ? 2.562 16.923 13.027 1.00 71.06 145 GLY A C 1
ATOM 1103 O O . GLY A 1 145 ? 2.613 15.705 13.183 1.00 71.06 145 GLY A O 1
ATOM 1104 N N . ASN A 1 146 ? 3.510 17.601 12.374 1.00 75.19 146 ASN A N 1
ATOM 1105 C CA . ASN A 1 146 ? 4.600 16.986 11.599 1.00 75.19 146 ASN A CA 1
ATOM 1106 C C . ASN A 1 146 ? 5.451 15.972 12.390 1.00 75.19 146 ASN A C 1
ATOM 1108 O O . ASN A 1 146 ? 6.026 15.054 11.807 1.00 75.19 146 ASN A O 1
ATOM 1112 N N . LYS A 1 147 ? 5.541 16.118 13.720 1.00 82.50 147 LYS A N 1
ATOM 1113 C CA . LYS A 1 147 ? 6.265 15.174 14.588 1.00 82.50 147 LYS A CA 1
ATOM 1114 C C . LYS A 1 147 ? 5.576 13.807 14.667 1.00 82.50 147 LYS A C 1
ATOM 1116 O O . LYS A 1 147 ? 6.274 12.796 14.689 1.00 82.50 147 LYS A O 1
ATOM 1121 N N . LEU A 1 148 ? 4.240 13.768 14.691 1.00 85.38 148 LEU A N 1
ATOM 1122 C CA . LEU A 1 148 ? 3.490 12.511 14.734 1.00 85.38 148 LEU A CA 1
ATOM 1123 C C . LEU A 1 148 ? 3.592 11.774 13.400 1.00 85.38 148 LEU A C 1
ATOM 1125 O O . LEU A 1 148 ? 3.898 10.587 13.396 1.00 85.38 148 LEU A O 1
ATOM 1129 N N . GLU A 1 149 ? 3.421 12.484 12.285 1.00 86.56 149 GLU A N 1
ATOM 1130 C CA . GLU A 1 149 ? 3.532 11.908 10.937 1.00 86.56 149 GLU A CA 1
ATOM 1131 C C . GLU A 1 149 ? 4.912 11.294 10.695 1.00 86.56 149 GLU A C 1
ATOM 1133 O O . GLU A 1 149 ? 5.041 10.177 10.190 1.00 86.56 149 GLU A O 1
ATOM 1138 N N . LYS A 1 150 ? 5.966 11.976 11.162 1.00 90.06 150 LYS A N 1
ATOM 1139 C CA . LYS A 1 150 ? 7.317 11.416 11.154 1.00 90.06 150 LYS A CA 1
ATOM 1140 C C . LYS A 1 150 ? 7.409 10.141 12.001 1.00 90.06 150 LYS A C 1
ATOM 1142 O O . LYS A 1 150 ? 7.941 9.147 11.522 1.00 90.06 150 LYS A O 1
ATOM 1147 N N . ALA A 1 151 ? 6.854 10.142 13.213 1.00 91.00 151 ALA A N 1
ATOM 1148 C CA . ALA A 1 151 ? 6.886 8.978 14.098 1.00 91.00 151 ALA A CA 1
ATOM 1149 C C . ALA A 1 151 ? 6.113 7.770 13.534 1.00 91.00 151 ALA A C 1
ATOM 1151 O O . ALA A 1 151 ? 6.630 6.655 13.585 1.00 91.00 151 ALA A O 1
ATOM 1152 N N . LYS A 1 152 ? 4.913 7.978 12.970 1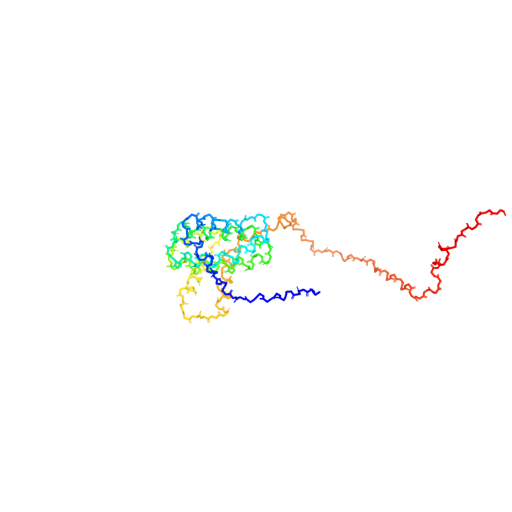.00 92.25 152 LYS A N 1
ATOM 1153 C CA . LYS A 1 152 ? 4.133 6.926 12.292 1.00 92.25 152 LYS A CA 1
ATOM 1154 C C . LYS A 1 152 ? 4.946 6.315 11.149 1.00 92.25 152 LYS A C 1
ATOM 1156 O O . LYS A 1 152 ? 5.101 5.097 11.085 1.00 92.25 152 LYS A O 1
ATOM 1161 N N . LYS A 1 153 ? 5.549 7.163 10.308 1.00 93.50 153 LYS A N 1
ATOM 1162 C CA . LYS A 1 153 ? 6.417 6.732 9.203 1.00 93.50 153 LYS A CA 1
ATOM 1163 C C . LYS A 1 153 ? 7.644 5.959 9.678 1.00 93.50 153 LYS A C 1
ATOM 1165 O O . LYS A 1 153 ? 7.998 4.961 9.060 1.00 93.50 153 LYS A O 1
ATOM 1170 N N . ASP A 1 154 ? 8.286 6.386 10.761 1.00 93.81 154 ASP A N 1
ATOM 1171 C CA . ASP A 1 154 ? 9.469 5.709 11.302 1.00 93.81 154 ASP A CA 1
ATOM 1172 C C . ASP A 1 154 ? 9.122 4.343 11.926 1.00 93.81 154 ASP A C 1
ATOM 1174 O O . ASP A 1 154 ? 9.907 3.398 11.821 1.00 93.81 154 ASP A O 1
ATOM 1178 N N . ILE A 1 155 ? 7.943 4.197 12.543 1.00 93.31 155 ILE A N 1
ATOM 1179 C CA . ILE A 1 155 ? 7.435 2.892 13.003 1.00 93.31 155 ILE A CA 1
ATOM 1180 C C . ILE A 1 155 ? 7.113 1.998 11.804 1.00 93.31 155 ILE A C 1
ATOM 1182 O O . ILE A 1 155 ? 7.609 0.875 11.736 1.00 93.31 155 ILE A O 1
ATOM 1186 N N . PHE A 1 156 ? 6.357 2.509 10.831 1.00 93.94 156 PHE A N 1
ATOM 1187 C CA . PHE A 1 156 ? 5.992 1.757 9.631 1.00 93.94 156 PHE A CA 1
ATOM 1188 C C . PHE A 1 156 ? 7.230 1.293 8.855 1.00 93.94 156 PHE A C 1
ATOM 1190 O O . PHE A 1 156 ? 7.336 0.122 8.511 1.00 93.94 156 PHE A O 1
ATOM 1197 N N . ARG A 1 157 ? 8.240 2.162 8.700 1.00 93.75 157 ARG A N 1
ATOM 1198 C CA . ARG A 1 157 ? 9.541 1.807 8.110 1.00 93.75 157 ARG A CA 1
ATOM 1199 C C . ARG A 1 157 ? 10.211 0.641 8.835 1.00 93.75 157 ARG A C 1
ATOM 1201 O O . ARG A 1 157 ? 10.803 -0.210 8.178 1.00 93.75 157 ARG A O 1
ATOM 1208 N N . ARG A 1 158 ? 10.165 0.608 10.172 1.00 92.31 158 ARG A N 1
ATOM 1209 C CA . ARG A 1 158 ? 10.744 -0.496 10.955 1.00 92.31 158 ARG A CA 1
ATOM 1210 C C . ARG A 1 158 ? 9.974 -1.795 10.729 1.00 92.31 158 ARG A C 1
ATOM 1212 O O . ARG A 1 158 ? 10.615 -2.814 10.478 1.00 92.31 158 ARG A O 1
ATOM 1219 N N . LEU A 1 159 ? 8.640 -1.739 10.731 1.00 91.88 159 LEU A N 1
ATOM 1220 C CA . LEU A 1 159 ? 7.770 -2.886 10.444 1.00 91.88 159 LEU A CA 1
ATOM 1221 C C . LEU A 1 159 ? 8.026 -3.470 9.049 1.00 91.88 159 LEU A C 1
ATOM 1223 O O . LEU A 1 159 ? 8.160 -4.678 8.907 1.00 91.88 159 LEU A O 1
ATOM 1227 N N . THR A 1 160 ? 8.168 -2.622 8.029 1.00 92.00 160 THR A N 1
ATOM 1228 C CA . THR A 1 160 ? 8.363 -3.059 6.638 1.00 92.00 160 THR A CA 1
ATOM 1229 C C . THR A 1 160 ? 9.832 -3.209 6.241 1.00 92.00 160 THR A C 1
ATOM 1231 O O . THR A 1 160 ? 10.125 -3.411 5.064 1.00 92.00 160 THR A O 1
ATOM 1234 N N . SER A 1 161 ? 10.777 -3.080 7.176 1.00 89.56 161 SER A N 1
ATOM 1235 C CA . SER A 1 161 ? 12.218 -3.040 6.873 1.00 89.56 161 SER A CA 1
ATOM 1236 C C . SER A 1 161 ? 12.721 -4.286 6.142 1.00 89.56 161 SER A C 1
ATOM 1238 O O . SER A 1 161 ? 13.576 -4.174 5.270 1.00 89.56 161 SER A O 1
ATOM 1240 N N . GLN A 1 162 ? 12.146 -5.449 6.453 1.00 84.81 162 GLN A N 1
ATOM 1241 C CA . GLN A 1 162 ? 12.476 -6.733 5.829 1.00 84.81 162 GLN A CA 1
ATOM 1242 C C . GLN A 1 162 ? 11.888 -6.898 4.425 1.00 84.81 162 GLN A C 1
ATOM 1244 O O . GLN A 1 162 ? 12.347 -7.746 3.668 1.00 84.81 162 GLN A O 1
ATOM 1249 N N . LEU A 1 163 ? 10.868 -6.108 4.076 1.00 83.25 163 LEU A N 1
ATOM 1250 C CA . LEU A 1 163 ? 10.272 -6.151 2.745 1.00 83.25 163 LEU A CA 1
ATOM 1251 C C . LEU A 1 163 ? 11.084 -5.354 1.742 1.00 83.25 163 LEU A C 1
ATOM 1253 O O . LEU A 1 163 ? 11.086 -5.722 0.580 1.00 83.25 163 LEU A O 1
ATOM 1257 N N . VAL A 1 164 ? 11.742 -4.272 2.170 1.00 82.81 164 VAL A N 1
ATOM 1258 C CA . VAL A 1 164 ? 12.447 -3.338 1.283 1.00 82.81 164 VAL A CA 1
ATOM 1259 C C . VAL A 1 164 ? 13.376 -4.109 0.346 1.00 82.81 164 VAL A C 1
ATOM 1261 O O . VAL A 1 164 ? 14.353 -4.710 0.795 1.00 82.81 164 VAL A O 1
ATOM 1264 N N . GLY A 1 165 ? 13.059 -4.074 -0.953 1.00 67.69 165 GLY A N 1
ATOM 1265 C CA . GLY A 1 165 ? 13.814 -4.799 -1.970 1.00 67.69 165 GLY A CA 1
ATOM 1266 C C . GLY A 1 165 ? 15.311 -4.514 -1.877 1.00 67.69 165 GLY A C 1
ATOM 1267 O O . GLY A 1 165 ? 15.727 -3.359 -1.759 1.00 67.69 165 GLY A O 1
ATOM 1268 N N . GLN A 1 166 ? 16.124 -5.567 -1.923 1.00 66.50 166 GLN A N 1
ATOM 1269 C CA . GLN A 1 166 ? 17.572 -5.443 -2.051 1.00 66.50 166 GLN A CA 1
ATOM 1270 C C . GLN A 1 166 ? 17.938 -5.376 -3.529 1.00 66.50 166 GLN A C 1
ATOM 1272 O O . GLN A 1 166 ? 17.387 -6.109 -4.351 1.00 66.50 166 GLN A O 1
ATOM 1277 N N . SER A 1 167 ? 18.895 -4.520 -3.878 1.00 63.50 167 SER A N 1
ATOM 1278 C CA . SER A 1 167 ? 19.333 -4.437 -5.271 1.00 63.50 167 SER A CA 1
ATOM 1279 C C . SER A 1 167 ? 20.030 -5.721 -5.719 1.00 63.50 167 SER A C 1
ATOM 1281 O O . SER A 1 167 ? 20.836 -6.285 -4.981 1.00 63.50 167 SER A O 1
ATOM 1283 N N . MET A 1 168 ? 19.790 -6.163 -6.960 1.00 56.66 168 MET A N 1
ATOM 1284 C CA . MET A 1 168 ? 20.493 -7.323 -7.540 1.00 56.66 168 MET A CA 1
ATOM 1285 C C . MET A 1 168 ? 22.022 -7.166 -7.447 1.00 56.66 168 MET A C 1
ATOM 1287 O O . MET A 1 168 ? 22.739 -8.119 -7.162 1.00 56.66 168 MET A O 1
ATOM 1291 N N . GLY A 1 169 ? 22.527 -5.936 -7.594 1.00 57.44 169 GLY A N 1
ATOM 1292 C CA . GLY A 1 169 ? 23.945 -5.619 -7.420 1.00 57.44 169 GLY A CA 1
ATOM 1293 C C . GLY A 1 169 ? 24.458 -5.708 -5.976 1.00 57.44 169 GLY A C 1
ATOM 1294 O O . GLY A 1 169 ? 25.667 -5.760 -5.791 1.00 57.44 169 GLY A O 1
ATOM 1295 N N . GLN A 1 170 ? 23.593 -5.723 -4.960 1.00 61.78 170 GLN A N 1
ATOM 1296 C CA . GLN A 1 170 ? 23.949 -6.031 -3.568 1.00 61.78 170 GLN A CA 1
ATOM 1297 C C . GLN A 1 170 ? 23.861 -7.533 -3.283 1.00 61.78 170 GLN A C 1
ATOM 1299 O O . GLN A 1 170 ? 24.742 -8.054 -2.611 1.00 61.78 170 GLN A O 1
ATOM 1304 N N . LEU A 1 171 ? 22.873 -8.234 -3.850 1.00 56.34 171 LEU A N 1
ATOM 1305 C CA . LEU A 1 171 ? 22.689 -9.681 -3.666 1.00 56.34 171 LEU A CA 1
ATOM 1306 C C . LEU A 1 171 ? 23.867 -10.512 -4.204 1.00 56.34 171 LEU A C 1
ATOM 1308 O O . LEU A 1 171 ? 24.211 -11.538 -3.624 1.00 56.34 171 LEU A O 1
ATOM 1312 N N . PHE A 1 172 ? 24.515 -10.054 -5.282 1.00 56.88 172 PHE A N 1
ATOM 1313 C CA . PHE A 1 172 ? 25.681 -10.722 -5.881 1.00 56.88 172 PHE A CA 1
ATOM 1314 C C . PHE A 1 172 ? 27.017 -10.036 -5.580 1.00 56.88 172 PHE A C 1
ATOM 1316 O O . PHE A 1 172 ? 28.064 -10.462 -6.079 1.00 56.88 172 PHE A O 1
ATOM 1323 N N . ARG A 1 173 ? 27.027 -8.988 -4.746 1.00 57.50 173 ARG A N 1
ATOM 1324 C CA . ARG A 1 173 ? 28.284 -8.504 -4.176 1.00 57.50 173 ARG A CA 1
ATOM 1325 C C . ARG A 1 173 ? 28.733 -9.536 -3.157 1.00 57.50 173 ARG A C 1
ATOM 1327 O O . ARG A 1 173 ? 28.217 -9.591 -2.048 1.00 57.50 173 ARG A O 1
ATOM 1334 N N . LYS A 1 174 ? 29.739 -10.332 -3.518 1.00 54.94 174 LYS A N 1
ATOM 1335 C CA . LYS A 1 174 ? 30.560 -11.011 -2.516 1.00 54.94 174 LYS A CA 1
ATOM 1336 C C . LYS A 1 174 ? 31.050 -9.918 -1.563 1.00 54.94 174 LYS A C 1
ATOM 1338 O O . LYS A 1 174 ? 31.782 -9.034 -2.006 1.00 54.94 174 LYS A O 1
ATOM 1343 N N . GLU A 1 175 ? 30.608 -9.924 -0.303 1.00 55.59 175 GLU A N 1
ATOM 1344 C CA . GLU A 1 175 ? 31.154 -9.035 0.728 1.00 55.59 175 GLU A CA 1
ATOM 1345 C C . GLU A 1 175 ? 32.636 -9.385 0.911 1.00 55.59 175 GLU A C 1
ATOM 1347 O O . GLU A 1 175 ? 33.013 -10.203 1.746 1.00 55.59 175 GLU A O 1
ATOM 1352 N N . VAL A 1 176 ? 33.506 -8.799 0.090 1.00 57.97 176 VAL A N 1
ATOM 1353 C CA . VAL A 1 176 ? 34.943 -8.849 0.323 1.00 57.97 176 VAL A CA 1
ATOM 1354 C C . VAL A 1 176 ? 35.241 -7.727 1.308 1.00 57.97 176 VAL A C 1
ATOM 1356 O O . VAL A 1 176 ? 35.513 -6.592 0.921 1.00 57.97 176 VAL A O 1
ATOM 1359 N N . ARG A 1 177 ? 35.149 -8.030 2.605 1.00 56.88 177 ARG A N 1
ATOM 1360 C CA . ARG A 1 177 ? 35.749 -7.187 3.644 1.00 56.88 177 ARG A CA 1
ATOM 1361 C C . ARG A 1 177 ? 37.264 -7.312 3.498 1.00 56.88 177 ARG A C 1
ATOM 1363 O O . ARG A 1 177 ? 37.866 -8.207 4.082 1.00 56.88 177 ARG A O 1
ATOM 1370 N N . ILE A 1 178 ? 37.879 -6.485 2.653 1.00 63.09 178 ILE A N 1
ATOM 1371 C CA . ILE A 1 178 ? 39.342 -6.417 2.579 1.00 63.09 178 ILE A CA 1
ATOM 1372 C C . ILE A 1 178 ? 39.782 -5.590 3.786 1.00 63.09 178 ILE A C 1
ATOM 1374 O O . ILE A 1 178 ? 39.645 -4.370 3.778 1.00 63.09 178 ILE A O 1
ATOM 1378 N N . ILE A 1 179 ? 40.205 -6.277 4.850 1.00 59.09 179 ILE A N 1
ATOM 1379 C CA . ILE A 1 179 ? 40.490 -5.661 6.155 1.00 59.09 179 ILE A CA 1
ATOM 1380 C C . ILE A 1 179 ? 41.722 -4.746 6.105 1.00 59.09 179 ILE A C 1
ATOM 1382 O O . ILE A 1 179 ? 41.799 -3.837 6.911 1.00 59.09 179 ILE A O 1
ATOM 1386 N N . ASP A 1 180 ? 42.590 -4.861 5.101 1.00 58.56 180 ASP A N 1
ATOM 1387 C CA . ASP A 1 180 ? 43.689 -3.921 4.880 1.00 58.56 180 ASP A CA 1
ATOM 1388 C C . ASP A 1 180 ? 44.001 -3.834 3.385 1.00 58.56 180 ASP A C 1
ATOM 1390 O O . ASP A 1 180 ? 44.784 -4.613 2.843 1.00 58.56 180 ASP A O 1
ATOM 1394 N N . LEU A 1 181 ? 43.351 -2.903 2.683 1.00 61.12 181 LEU A N 1
ATOM 1395 C CA . LEU A 1 181 ? 43.779 -2.531 1.334 1.00 61.12 181 LEU A CA 1
ATOM 1396 C C . LEU A 1 181 ? 45.053 -1.684 1.455 1.00 61.12 181 LEU A C 1
ATOM 1398 O O . LEU A 1 181 ? 44.990 -0.595 2.036 1.00 61.12 181 LEU A O 1
ATOM 1402 N N . PRO A 1 182 ? 46.194 -2.118 0.886 1.00 72.94 182 PRO A N 1
ATOM 1403 C CA . PRO A 1 182 ? 47.350 -1.247 0.738 1.00 72.94 182 PRO A CA 1
ATOM 1404 C C . PRO A 1 182 ? 46.917 0.020 -0.004 1.00 72.94 182 PRO A C 1
ATOM 1406 O O . PRO A 1 182 ? 46.165 -0.059 -0.981 1.00 72.94 182 PRO A O 1
ATOM 1409 N N . LYS A 1 183 ? 47.372 1.196 0.445 1.00 64.88 183 LYS A N 1
ATOM 1410 C CA . LYS A 1 183 ? 47.114 2.444 -0.284 1.00 64.88 183 LYS A CA 1
ATOM 1411 C C . LYS A 1 183 ? 47.644 2.289 -1.708 1.00 64.88 183 LYS A C 1
ATOM 1413 O O . LYS A 1 183 ? 48.846 2.163 -1.911 1.00 64.88 183 LYS A O 1
ATOM 1418 N N . LEU A 1 184 ? 46.740 2.322 -2.685 1.00 70.12 184 LEU A N 1
ATOM 1419 C CA . LEU A 1 184 ? 47.110 2.466 -4.085 1.00 70.12 184 LEU A CA 1
ATOM 1420 C C . LEU A 1 184 ? 47.763 3.838 -4.246 1.00 70.12 184 LEU A C 1
ATOM 1422 O O . LEU A 1 184 ? 47.090 4.868 -4.144 1.00 70.12 184 LEU A O 1
ATOM 1426 N N . GLU A 1 185 ? 49.071 3.856 -4.486 1.00 70.88 185 GLU A N 1
ATOM 1427 C CA . GLU A 1 185 ? 49.755 5.050 -4.965 1.00 70.88 185 GLU A CA 1
ATOM 1428 C C . GLU A 1 185 ? 49.296 5.315 -6.396 1.00 70.88 185 GLU A C 1
ATOM 1430 O O . GLU A 1 185 ? 49.878 4.846 -7.370 1.00 70.88 185 GLU A O 1
ATOM 1435 N N . VAL A 1 186 ? 48.180 6.032 -6.528 1.00 73.62 186 VAL A N 1
ATOM 1436 C CA . VAL A 1 186 ? 47.736 6.536 -7.822 1.00 73.62 186 VAL A CA 1
ATOM 1437 C C . VAL A 1 186 ? 48.762 7.587 -8.248 1.00 73.62 186 VAL A C 1
ATOM 1439 O O . VAL A 1 186 ? 48.902 8.594 -7.541 1.00 73.62 186 VAL A O 1
ATOM 1442 N N . PRO A 1 187 ? 49.478 7.402 -9.375 1.00 71.38 187 PRO A N 1
ATOM 1443 C CA . PRO A 1 187 ? 50.384 8.421 -9.877 1.00 71.38 187 PRO A CA 1
ATOM 1444 C C . PRO A 1 187 ? 49.593 9.715 -10.020 1.00 71.38 187 PRO A C 1
ATOM 1446 O O . PRO A 1 187 ? 48.523 9.726 -10.640 1.00 71.38 187 PRO A O 1
ATOM 1449 N N . ARG A 1 188 ? 50.073 10.802 -9.403 1.00 65.19 188 ARG A N 1
ATOM 1450 C CA . ARG A 1 188 ? 49.435 12.112 -9.550 1.00 65.19 188 ARG A CA 1
ATOM 1451 C C . ARG A 1 188 ? 49.296 12.368 -11.044 1.00 65.19 188 ARG A C 1
ATOM 1453 O O . ARG A 1 188 ? 50.308 12.453 -11.736 1.00 65.19 188 ARG A O 1
ATOM 1460 N N . ARG A 1 189 ? 48.056 12.479 -11.535 1.00 65.31 189 ARG A N 1
ATOM 1461 C CA . ARG A 1 189 ? 47.809 12.969 -12.892 1.00 65.31 189 ARG A CA 1
ATOM 1462 C C . ARG A 1 189 ? 48.547 14.293 -12.996 1.00 65.31 189 ARG A C 1
ATOM 1464 O O . ARG A 1 189 ? 48.192 15.250 -12.305 1.00 65.31 189 ARG A O 1
ATOM 1471 N N . GLN A 1 190 ? 49.605 14.316 -13.801 1.00 66.44 190 GLN A N 1
ATOM 1472 C CA . GLN A 1 190 ? 50.242 15.562 -14.179 1.00 66.44 190 GLN A CA 1
ATOM 1473 C C . GLN A 1 190 ? 49.127 16.406 -14.787 1.00 66.44 190 GLN A C 1
ATOM 1475 O O . GLN A 1 190 ? 48.424 15.948 -15.692 1.00 66.44 190 GLN A O 1
ATOM 1480 N N . LYS A 1 191 ? 48.878 17.585 -14.206 1.00 60.84 191 LYS A N 1
ATOM 1481 C CA . LYS A 1 191 ? 47.967 18.543 -14.825 1.00 60.84 191 LYS A CA 1
ATOM 1482 C C . LYS A 1 191 ? 48.488 18.735 -16.250 1.00 60.84 191 LYS A C 1
ATOM 1484 O O . LYS A 1 191 ? 49.672 19.055 -16.374 1.00 60.84 191 LYS A O 1
ATOM 1489 N N . PRO A 1 192 ? 47.677 18.510 -17.298 1.00 62.34 192 PRO A N 1
ATOM 1490 C CA . PRO A 1 192 ? 48.096 18.917 -18.626 1.00 62.34 192 PRO A CA 1
ATOM 1491 C C . PRO A 1 192 ? 48.446 20.402 -18.534 1.00 62.34 192 PRO A C 1
ATOM 1493 O O . PRO A 1 192 ? 47.698 21.176 -17.923 1.00 62.34 192 PRO A O 1
ATOM 1496 N N . ALA A 1 193 ? 49.629 20.764 -19.033 1.00 62.84 193 ALA A N 1
ATOM 1497 C CA . ALA A 1 193 ? 50.052 22.153 -19.082 1.00 62.84 193 ALA A CA 1
ATOM 1498 C C . ALA A 1 193 ? 48.932 22.963 -19.744 1.00 62.84 193 ALA A C 1
ATOM 1500 O O . ALA A 1 193 ? 48.340 22.526 -20.736 1.00 62.84 193 ALA A O 1
ATOM 1501 N N . ARG A 1 194 ? 48.585 24.104 -19.143 1.00 55.88 194 ARG A N 1
ATOM 1502 C CA . ARG A 1 194 ? 47.614 25.021 -19.735 1.00 55.88 194 ARG A CA 1
ATOM 1503 C C . ARG A 1 194 ? 48.148 25.406 -21.113 1.00 55.88 194 ARG A C 1
ATOM 1505 O O . ARG A 1 194 ? 49.266 25.893 -21.226 1.00 55.88 194 ARG A O 1
ATOM 1512 N N . VAL A 1 195 ? 47.336 25.168 -22.138 1.00 57.84 195 VAL A N 1
ATOM 1513 C CA . VAL A 1 195 ? 47.667 25.435 -23.547 1.00 57.84 195 VAL A CA 1
ATOM 1514 C C . VAL A 1 195 ? 47.956 26.930 -23.791 1.00 57.84 195 VAL A C 1
ATOM 1516 O O . VAL A 1 195 ? 48.594 27.278 -24.774 1.00 57.84 195 VAL A O 1
ATOM 1519 N N . ASP A 1 196 ? 47.576 27.801 -22.852 1.00 57.31 196 ASP A N 1
ATOM 1520 C CA . ASP A 1 196 ? 47.736 29.256 -22.934 1.00 57.31 196 ASP A CA 1
ATOM 1521 C C . ASP A 1 196 ? 49.170 29.777 -22.698 1.00 57.31 196 ASP A C 1
ATOM 1523 O O . ASP A 1 196 ? 49.412 30.962 -22.903 1.00 57.31 196 ASP A O 1
ATOM 1527 N N . GLU A 1 197 ? 50.131 28.947 -22.267 1.00 57.72 197 GLU A N 1
ATOM 1528 C CA . GLU A 1 197 ? 51.507 29.410 -21.970 1.00 57.72 197 GLU A CA 1
ATOM 1529 C C . GLU A 1 197 ? 52.535 29.089 -23.068 1.00 57.72 197 GLU A C 1
ATOM 1531 O O . GLU A 1 197 ? 53.706 29.447 -22.950 1.00 57.72 197 GLU A O 1
ATOM 1536 N N . SER A 1 198 ? 52.131 28.433 -24.158 1.00 55.72 198 SER A N 1
ATOM 1537 C CA . SER A 1 198 ? 53.017 28.139 -25.291 1.00 55.72 198 SER A CA 1
ATOM 1538 C C . SER A 1 198 ? 52.555 28.900 -26.528 1.00 55.72 198 SER A C 1
ATOM 1540 O O . SER A 1 198 ? 51.648 28.467 -27.229 1.00 55.72 198 SER A O 1
ATOM 1542 N N . ASN A 1 199 ? 53.215 30.024 -26.819 1.00 56.72 199 ASN A N 1
ATOM 1543 C CA . ASN A 1 199 ? 52.946 30.882 -27.983 1.00 56.72 199 ASN A CA 1
ATOM 1544 C C . ASN A 1 199 ? 53.234 30.230 -29.351 1.00 56.72 199 ASN A C 1
ATOM 1546 O O . ASN A 1 199 ? 53.134 30.904 -30.372 1.00 56.72 199 ASN A O 1
ATOM 1550 N N . ASP A 1 200 ? 53.584 28.945 -29.403 1.00 65.38 200 ASP A N 1
ATOM 1551 C CA . ASP A 1 200 ? 53.815 28.247 -30.664 1.00 65.38 200 ASP A CA 1
ATOM 1552 C C . ASP A 1 200 ? 53.349 26.788 -30.587 1.00 65.38 200 ASP A C 1
ATOM 1554 O O . ASP A 1 200 ? 54.124 25.845 -30.444 1.00 65.38 200 ASP A O 1
ATOM 1558 N N . ILE A 1 201 ? 52.030 26.599 -30.649 1.00 63.12 201 ILE A N 1
ATOM 1559 C CA . ILE A 1 201 ? 51.384 25.275 -30.634 1.00 63.12 201 ILE A CA 1
ATOM 1560 C C . ILE A 1 201 ? 51.434 24.622 -32.033 1.00 63.12 201 ILE A C 1
ATOM 1562 O O . ILE A 1 201 ? 50.735 23.647 -32.294 1.00 63.12 201 ILE A O 1
ATOM 1566 N N . GLY A 1 202 ? 52.201 25.177 -32.985 1.00 65.81 202 GLY A N 1
ATOM 1567 C CA . GLY A 1 202 ? 52.347 24.627 -34.337 1.00 65.81 202 GLY A CA 1
ATOM 1568 C C . GLY A 1 202 ? 51.048 24.546 -35.153 1.00 65.81 202 GLY A C 1
ATOM 1569 O O . GLY A 1 202 ? 51.065 24.017 -36.261 1.00 65.81 202 GLY A O 1
ATOM 1570 N N . LEU A 1 203 ? 49.933 25.091 -34.647 1.00 65.12 203 LEU A N 1
ATOM 1571 C CA . LEU A 1 203 ? 48.610 25.062 -35.281 1.00 65.12 203 LEU A CA 1
ATOM 1572 C C . LEU A 1 203 ? 48.632 25.680 -36.680 1.00 65.12 203 LEU A C 1
ATOM 1574 O O . LEU A 1 203 ? 47.979 25.174 -37.585 1.00 65.12 203 LEU A O 1
ATOM 1578 N N . CYS A 1 204 ? 49.441 26.719 -36.889 1.00 65.44 204 CYS A N 1
ATOM 1579 C CA . CYS A 1 204 ? 49.588 27.355 -38.196 1.00 65.44 204 CYS A CA 1
ATOM 1580 C C . CYS A 1 204 ? 50.237 26.437 -39.247 1.00 65.44 204 CYS A C 1
ATOM 1582 O O . CYS A 1 204 ? 49.989 26.629 -40.432 1.00 65.44 204 CYS A O 1
ATOM 1584 N N . LYS A 1 205 ? 51.013 25.417 -38.847 1.00 69.50 205 LYS A N 1
ATOM 1585 C CA . LYS A 1 205 ? 51.614 24.445 -39.781 1.00 69.50 205 LYS A CA 1
ATOM 1586 C C . LYS A 1 205 ? 50.604 23.420 -40.304 1.00 69.50 205 LYS A C 1
ATOM 1588 O O . LYS A 1 205 ? 50.812 22.878 -41.377 1.00 69.50 205 LYS A O 1
ATOM 1593 N N . LEU A 1 206 ? 49.494 23.187 -39.596 1.00 64.56 206 LEU A N 1
ATOM 1594 C CA . LEU A 1 206 ? 48.428 22.267 -40.033 1.00 64.56 206 LEU A CA 1
ATOM 1595 C C . LEU A 1 206 ? 47.592 22.814 -41.199 1.00 64.56 206 LEU A C 1
ATOM 1597 O O . LEU A 1 206 ? 46.899 22.049 -41.862 1.00 64.56 206 LEU A O 1
ATOM 1601 N N . PHE A 1 207 ? 47.652 24.126 -41.437 1.00 69.94 207 PHE A N 1
ATOM 1602 C CA . PHE A 1 207 ? 46.936 24.808 -42.518 1.00 69.94 207 PHE A CA 1
ATOM 1603 C C . PHE A 1 207 ? 47.873 25.319 -43.618 1.00 69.94 207 PHE A C 1
ATOM 1605 O O . PHE A 1 207 ? 47.428 26.023 -44.522 1.00 69.94 207 PHE A O 1
ATOM 1612 N N . GLN A 1 208 ? 49.165 24.986 -43.547 1.00 67.38 208 GLN A N 1
ATOM 1613 C CA . GLN A 1 208 ? 50.070 25.205 -44.665 1.00 67.38 208 GLN A CA 1
ATOM 1614 C C . GLN A 1 208 ? 49.808 24.103 -45.685 1.00 67.38 208 GLN A C 1
ATOM 1616 O O . GLN A 1 208 ? 50.126 22.938 -45.463 1.00 67.38 208 GLN A O 1
ATOM 1621 N N . THR A 1 209 ? 49.165 24.475 -46.787 1.00 58.66 209 THR A N 1
ATOM 1622 C CA . THR A 1 209 ? 49.055 23.626 -47.967 1.00 58.66 209 THR A CA 1
ATOM 1623 C C . THR A 1 209 ? 50.472 23.316 -48.438 1.00 58.66 209 THR A C 1
ATOM 1625 O O . THR A 1 209 ? 51.212 24.236 -48.781 1.00 58.66 209 THR A O 1
ATOM 1628 N N . GLU A 1 210 ? 50.870 22.044 -48.436 1.00 62.09 210 GLU A N 1
ATOM 1629 C CA . GLU A 1 210 ? 52.061 21.636 -49.175 1.00 62.09 210 GLU A CA 1
ATOM 1630 C C . GLU A 1 210 ? 51.792 21.908 -50.659 1.00 62.09 210 GLU A C 1
ATOM 1632 O O . GLU A 1 210 ? 51.074 21.153 -51.320 1.00 62.09 210 GLU A O 1
ATOM 1637 N N . GLU A 1 211 ? 52.337 23.007 -51.186 1.00 56.91 211 GLU A N 1
ATOM 1638 C CA . GLU A 1 211 ? 52.573 23.150 -52.621 1.00 56.91 211 GLU A CA 1
ATOM 1639 C C . GLU A 1 211 ? 53.617 22.100 -53.017 1.00 56.91 211 GLU A C 1
ATOM 1641 O O . GLU A 1 211 ? 54.819 22.350 -53.051 1.00 56.91 211 GLU A O 1
ATOM 1646 N N . ASN A 1 212 ? 53.139 20.880 -53.257 1.00 50.53 212 ASN A N 1
ATOM 1647 C CA . ASN A 1 212 ? 53.901 19.852 -53.940 1.00 50.53 212 ASN A CA 1
ATOM 1648 C C . ASN A 1 212 ? 53.822 20.090 -55.457 1.00 50.53 212 ASN A C 1
ATOM 1650 O O . ASN A 1 212 ? 52.728 20.110 -56.027 1.00 50.53 212 ASN A O 1
ATOM 1654 N N . ASN A 1 213 ? 55.015 20.136 -56.065 1.00 44.66 213 ASN A N 1
ATOM 1655 C CA . ASN A 1 213 ? 55.387 20.207 -57.489 1.00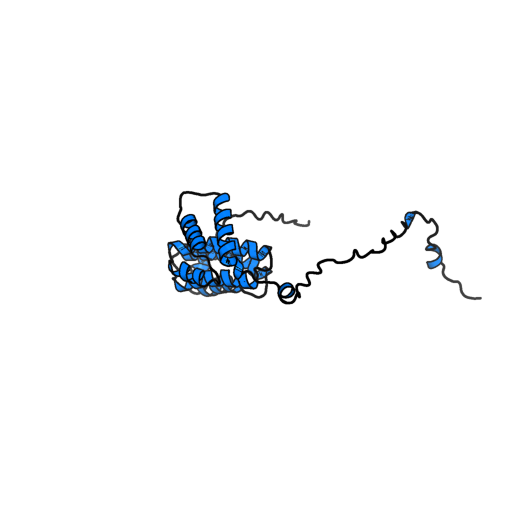 44.66 213 ASN A CA 1
ATOM 1656 C C . ASN A 1 213 ? 55.414 21.619 -58.099 1.00 44.66 213 ASN A C 1
ATOM 1658 O O . ASN A 1 213 ? 54.403 22.312 -58.129 1.00 44.66 213 ASN A O 1
ATOM 1662 N N . VAL A 1 214 ? 56.549 22.074 -58.648 1.00 41.12 214 VAL A N 1
ATOM 1663 C CA . VAL A 1 214 ? 57.409 21.391 -59.647 1.00 41.12 214 VAL A CA 1
ATOM 1664 C C . VAL A 1 214 ? 58.900 21.515 -59.341 1.00 41.12 214 VAL A C 1
ATOM 1666 O O . VAL A 1 214 ? 59.338 22.638 -59.011 1.00 41.12 214 VAL A O 1
#

Foldseek 3Di:
DDDPDDPPPDPDLDAQDPVRLVQCPDPVRNVVVLVVLLVLLQPLDLVSVLVSLSVNLNSLLSCLVVVVDDLVNLLSSLVSLLNSQLNNLQPVSSVVSSLLSNLSSCLSACVPHVCNVVSLVPAPPADPVLVVVLVCLSPPPPDDDPVSSVVNSVSSCVSSVSSRHDDPVVVPPPPPPPVDDDPPPDPPPDDPPDPVPDPCPVPVVVPPPPPDDD

Sequence (214 aa):
MECTRTNTAAIQAEVMSELGTLVLRNEATCQPISLCVLRALCWNDSKASMQATYLAGPMVRQLSSDGSLTPDVAAHIMTSVLQALQLHGQHEANQGSLLVLGVQLYEILRPTFPNIIEVMNQIPNCSLQELQKLDEKILSTNQKGNKLEKAKKDIFRRLTSQLVGQSMGQLFRKEVRIIDLPKLEVPRRQKPARVDESNDIGLCKLFQTEENNV

Organism: Diploptera punctata (NCBI:txid6984)

Secondary structure (DSSP, 8-state):
--------------PPPHHHHHHHHSHHHHHHHHHHHHHHTTSS-HHHHHHHHHHHHHHHHHHHHTT---HHHHHHHHHHHHHHHHHHTTSHHHHHHHHHHHHHHHHHHTTT-TTHHHHHHTSTT--HHHHHHHHHHHH-TT--SHHHHHHHHHHHHHHTTTTSPPPHHHHT------S------PPP-PPPPPGGG-S--SGGGGG-------

Radius of gyration: 27.92 Å; chains: 1; bounding box: 77×43×80 Å

pLDDT: mean 81.06, std 18.02, range [30.11, 97.69]

InterPro domains:
  IPR011989 Armadillo-like helical [G3DSA:1.25.10.10] (1-141)
  IPR045478 Exportin-5, C-terminal domain [PF19273] (13-168)